Protein AF-A0A7W0QXM6-F1 (afdb_monomer_lite)

Sequence (182 aa):
MTDHDTPADDALHGTADQVDPGMGGDDRSMAGDGTQHAPGVAFWVTMALGGAVTLFGAVGLFTAEGNDLKSFIPWFAGGALLVDLVVVPLAAAIGLLGRRLIPPPAWPPVRAALLASAVLAVFAAPLVADLGGRPDNESLRPRDYGSGLLTAVVVVWAITLAVGVATMAADRRHRPPAHEAV

Foldseek 3Di:
DDDDDDDDDPPDPDPPDDPDPPPDDPVVVVPPPPPPPDDDPVVVVVVVVVVVVVVVVVCCQVPPPPRDVVVVVCVVVVVVCCCVVPVVVVLVVCLVVLVVPPPPLLSVLVVVLVVQLVVLCVVLVCLCVVPPPDPPDCVSPDDNSVVVSVVSSVVSVVVSVVSSVVSVVVVVVPDDPPPDDD

Secondary structure (DSSP, 8-state):
---------SS-S-------TT-S-GGGTTS------PPPHHHHHHHHHHHHHHHHHHHHHHHSTT--HHHHHHHHHHHHHHIIIIIHHHHHHHHHHHHHHS-GGGHHHHHHHHHHHHHHHHHHHHHHTTTT--TT-GGGSS--HHHHHHHHHHHHHHHHHHHHHHHHHHHHHHS-------

Structure (mmCIF, N/CA/C/O backbone):
data_AF-A0A7W0QXM6-F1
#
_entry.id   AF-A0A7W0QXM6-F1
#
loop_
_atom_site.group_PDB
_atom_site.id
_atom_site.type_symbol
_atom_site.label_atom_id
_atom_site.label_alt_id
_atom_site.label_comp_id
_atom_site.label_asym_id
_atom_site.label_entity_id
_atom_site.label_seq_id
_atom_site.pdbx_PDB_ins_code
_atom_site.Cartn_x
_atom_site.Cartn_y
_atom_site.Cartn_z
_atom_site.occupancy
_atom_site.B_iso_or_equiv
_atom_site.auth_seq_id
_atom_site.auth_comp_id
_atom_site.auth_asym_id
_atom_site.auth_atom_id
_atom_site.pdbx_PDB_model_num
ATOM 1 N N . MET A 1 1 ? -27.390 33.637 86.386 1.00 39.28 1 MET A N 1
ATOM 2 C CA . MET A 1 1 ? -28.181 34.787 85.911 1.00 39.28 1 MET A CA 1
ATOM 3 C C . MET A 1 1 ? -27.479 35.236 84.640 1.00 39.28 1 MET A C 1
ATOM 5 O O . MET A 1 1 ? -26.388 35.766 84.768 1.00 39.28 1 MET A O 1
ATOM 9 N N . THR A 1 2 ? -27.757 34.517 83.541 1.00 49.31 2 THR A N 1
ATOM 10 C CA . THR A 1 2 ? -28.486 35.022 82.345 1.00 49.31 2 THR A CA 1
ATOM 11 C C . THR A 1 2 ? -27.655 36.117 81.665 1.00 49.31 2 THR A C 1
ATOM 13 O O . THR A 1 2 ? -27.335 37.098 82.318 1.00 49.31 2 THR A O 1
ATOM 16 N N . ASP A 1 3 ? -27.244 36.037 80.405 1.00 46.78 3 ASP A N 1
ATOM 17 C CA . ASP A 1 3 ? -27.949 35.522 79.230 1.00 46.78 3 ASP A CA 1
ATOM 18 C C . ASP A 1 3 ? -27.037 35.659 77.983 1.00 46.78 3 ASP A C 1
ATOM 20 O O . ASP A 1 3 ? -26.046 36.381 78.078 1.00 46.78 3 ASP A O 1
ATOM 24 N N . HIS A 1 4 ? -27.454 35.070 76.848 1.00 52.06 4 HIS A N 1
ATOM 25 C CA . HIS A 1 4 ? -27.144 35.474 75.452 1.00 52.06 4 HIS A CA 1
ATOM 26 C C . HIS A 1 4 ? -25.666 35.379 74.954 1.00 52.06 4 HIS A C 1
ATOM 28 O O . HIS A 1 4 ? -24.739 35.805 75.623 1.00 52.06 4 HIS A O 1
ATOM 34 N N . ASP A 1 5 ? -25.287 34.799 73.804 1.00 46.22 5 ASP A N 1
ATOM 35 C CA . ASP A 1 5 ? -25.937 34.736 72.491 1.00 46.22 5 ASP A CA 1
ATOM 36 C C . ASP A 1 5 ? -25.393 33.603 71.591 1.00 46.22 5 ASP A C 1
ATOM 38 O O . ASP A 1 5 ? -24.202 33.291 71.544 1.00 46.22 5 ASP A O 1
ATOM 42 N N . THR A 1 6 ? -26.286 33.043 70.782 1.00 69.44 6 THR A N 1
ATOM 43 C CA . THR A 1 6 ? -26.019 32.547 69.422 1.00 69.44 6 THR A CA 1
ATOM 44 C C . THR A 1 6 ? -27.260 32.946 68.626 1.00 69.44 6 THR A C 1
ATOM 46 O O . THR A 1 6 ? -28.354 32.561 69.051 1.00 69.44 6 THR A O 1
ATOM 49 N N . PRO A 1 7 ? -27.152 33.748 67.549 1.00 55.78 7 PRO A N 1
ATOM 50 C CA . PRO A 1 7 ? -27.099 33.130 66.218 1.00 55.78 7 PRO A CA 1
ATOM 51 C C . PRO A 1 7 ? -26.365 33.925 65.110 1.00 55.78 7 PRO A C 1
ATOM 53 O O . PRO A 1 7 ? -26.280 35.140 65.122 1.00 55.78 7 PRO A O 1
ATOM 56 N N . ALA A 1 8 ? -25.864 33.167 64.132 1.00 57.31 8 ALA A N 1
ATOM 57 C CA . ALA A 1 8 ? -25.862 33.429 62.688 1.00 57.31 8 ALA A CA 1
ATOM 58 C C . ALA A 1 8 ? -26.063 34.874 62.167 1.00 57.31 8 ALA A C 1
ATOM 60 O O . ALA A 1 8 ? -27.200 35.267 61.933 1.00 57.31 8 ALA A O 1
ATOM 61 N N . ASP A 1 9 ? -24.970 35.557 61.798 1.00 51.28 9 ASP A N 1
ATOM 62 C CA . ASP A 1 9 ? -25.014 36.844 61.071 1.00 51.28 9 ASP A CA 1
ATOM 63 C C . ASP A 1 9 ? -24.108 36.915 59.815 1.00 51.28 9 ASP A C 1
ATOM 65 O O . ASP A 1 9 ? -23.894 37.991 59.270 1.00 51.28 9 ASP A O 1
ATOM 69 N N . ASP A 1 10 ? -23.628 35.791 59.267 1.00 53.78 10 ASP A N 1
ATOM 70 C CA . ASP A 1 10 ? -22.771 35.798 58.053 1.00 53.78 10 ASP A CA 1
ATOM 71 C C . ASP A 1 10 ? -23.516 35.497 56.733 1.00 53.78 10 ASP A C 1
ATOM 73 O O . ASP A 1 10 ? -22.902 35.235 55.700 1.00 53.78 10 ASP A O 1
ATOM 77 N N . ALA A 1 11 ? -24.853 35.535 56.722 1.00 58.03 11 ALA A N 1
ATOM 78 C CA . ALA A 1 11 ? -25.648 35.030 55.594 1.00 58.03 11 ALA A CA 1
ATOM 79 C C . ALA A 1 11 ? -26.413 36.083 54.769 1.00 58.03 11 ALA A C 1
ATOM 81 O O . ALA A 1 11 ? -27.295 35.691 54.007 1.00 58.03 11 ALA A O 1
ATOM 82 N N . LEU A 1 12 ? -26.139 37.392 54.884 1.00 56.59 12 LEU A N 1
ATOM 83 C CA . LEU A 1 12 ? -26.964 38.418 54.208 1.00 56.59 12 LEU A CA 1
ATOM 84 C C . LEU A 1 12 ? -26.207 39.582 53.534 1.00 56.59 12 LEU A C 1
ATOM 86 O O . LEU A 1 12 ? -26.782 40.653 53.346 1.00 56.59 12 LEU A O 1
ATOM 90 N N . HIS A 1 13 ? -24.974 39.380 53.054 1.00 56.28 13 HIS A N 1
ATOM 91 C CA . HIS A 1 13 ? -24.406 40.279 52.036 1.00 56.28 13 HIS A CA 1
ATOM 92 C C . HIS A 1 13 ? -24.684 39.772 50.612 1.00 56.28 13 HIS A C 1
ATOM 94 O O . HIS A 1 13 ? -23.916 39.025 50.020 1.00 56.28 13 HIS A O 1
ATOM 100 N N . GLY A 1 14 ? -25.843 40.205 50.104 1.00 50.44 14 GLY A N 1
ATOM 101 C CA . GLY A 1 14 ? -26.119 40.580 48.712 1.00 50.44 14 GLY A CA 1
ATOM 102 C C . GLY A 1 14 ? -25.411 39.814 47.593 1.00 50.44 14 GLY A C 1
ATOM 103 O O . GLY A 1 14 ? -24.429 40.290 47.038 1.00 50.44 14 GLY A O 1
ATOM 104 N N . THR A 1 15 ? -26.011 38.710 47.155 1.00 54.72 15 THR A N 1
ATOM 105 C CA . THR A 1 15 ? -25.735 38.025 45.877 1.00 54.72 15 THR A CA 1
ATOM 106 C C . THR A 1 15 ? -26.585 38.566 44.718 1.00 54.72 15 THR A C 1
ATOM 108 O O . THR A 1 15 ? -26.922 37.847 43.780 1.00 54.72 15 THR A O 1
ATOM 111 N N . ALA A 1 16 ? -26.943 39.848 44.762 1.00 56.84 16 ALA A N 1
ATOM 112 C CA . ALA A 1 16 ? -27.733 40.505 43.731 1.00 56.84 16 ALA A CA 1
ATOM 113 C C . ALA A 1 16 ? -27.012 41.772 43.271 1.00 56.84 16 ALA A C 1
ATOM 115 O O . ALA A 1 16 ? -27.262 42.831 43.830 1.00 56.84 16 ALA A O 1
ATOM 116 N N . ASP A 1 17 ? -26.077 41.618 42.329 1.00 58.78 17 ASP A N 1
ATOM 117 C CA . ASP A 1 17 ? -25.835 42.519 41.185 1.00 58.78 17 ASP A CA 1
ATOM 118 C C . ASP A 1 17 ? -24.473 42.201 40.540 1.00 58.78 17 ASP A C 1
ATOM 120 O O . ASP A 1 17 ? -23.503 42.947 40.653 1.00 58.78 17 ASP A O 1
ATOM 124 N N . GLN A 1 18 ? -24.374 41.044 39.881 1.00 56.72 18 GLN A N 1
ATOM 125 C CA . GLN A 1 18 ? -23.273 40.796 38.954 1.00 56.72 18 GLN A CA 1
ATOM 126 C C . GLN A 1 18 ? -23.853 40.393 37.605 1.00 56.72 18 GLN A C 1
ATOM 128 O O . GLN A 1 18 ? -23.921 39.223 37.236 1.00 56.72 18 GLN A O 1
ATOM 133 N N . VAL A 1 19 ? -24.336 41.405 36.888 1.00 55.47 19 VAL A N 1
ATOM 134 C CA . VAL A 1 19 ? -24.570 41.321 35.449 1.00 55.47 19 VAL A CA 1
ATOM 135 C C . VAL A 1 19 ? -23.195 41.287 34.782 1.00 55.47 19 VAL A C 1
ATOM 137 O O . VAL A 1 19 ? -22.472 42.279 34.796 1.00 55.47 19 VAL A O 1
ATOM 140 N N . ASP A 1 20 ? -22.817 40.129 34.249 1.00 53.50 20 ASP A N 1
ATOM 141 C CA . ASP A 1 20 ? -21.613 39.937 33.440 1.00 53.50 20 ASP A CA 1
ATOM 142 C C . ASP A 1 20 ? -21.749 40.698 32.101 1.00 53.50 20 ASP A C 1
ATOM 144 O O . ASP A 1 20 ? -22.611 40.343 31.292 1.00 53.50 20 ASP A O 1
ATOM 148 N N . PRO A 1 21 ? -20.941 41.741 31.814 1.00 54.34 21 PRO A N 1
ATOM 149 C CA . PRO A 1 21 ? -20.969 42.447 30.537 1.00 54.34 21 PRO A CA 1
ATOM 150 C C . PRO A 1 21 ? -20.031 41.781 29.510 1.00 54.34 21 PRO A C 1
ATOM 152 O O . PRO A 1 21 ? -19.360 42.469 28.742 1.00 54.34 21 PRO A O 1
ATOM 155 N N . GLY A 1 22 ? -19.950 40.446 29.520 1.00 54.97 22 GLY A N 1
ATOM 156 C CA . GLY A 1 22 ? -19.037 39.662 28.683 1.00 54.97 22 GLY A CA 1
ATOM 157 C C . GLY A 1 22 ? -19.656 39.017 27.439 1.00 54.97 22 GLY A C 1
ATOM 158 O O . GLY A 1 22 ? -18.940 38.754 26.480 1.00 54.97 22 GLY A O 1
ATOM 159 N N . MET A 1 23 ? -20.975 38.798 27.377 1.00 56.53 23 MET A N 1
ATOM 160 C CA . MET A 1 23 ? -21.612 38.130 26.223 1.00 56.53 23 MET A CA 1
ATOM 161 C C . MET A 1 23 ? -22.015 39.106 25.109 1.00 56.53 23 MET A C 1
ATOM 163 O O . MET A 1 23 ? -23.147 39.121 24.628 1.00 56.53 23 MET A O 1
ATOM 167 N N . GLY A 1 24 ? -21.058 39.938 24.705 1.00 55.22 24 GLY A N 1
ATOM 168 C CA . GLY A 1 24 ? -21.143 40.839 23.562 1.00 55.22 24 GLY A CA 1
ATOM 169 C C . GLY A 1 24 ? -20.188 40.410 22.452 1.00 55.22 24 GLY A C 1
ATOM 170 O O . GLY A 1 24 ? -19.197 41.087 22.205 1.00 55.22 24 GLY A O 1
ATOM 171 N N . GLY A 1 25 ? -20.511 39.303 21.785 1.00 56.34 25 GLY A N 1
ATOM 172 C CA . GLY A 1 25 ? -20.018 38.984 20.445 1.00 56.34 25 GLY A CA 1
ATOM 173 C C . GLY A 1 25 ? -18.546 38.572 20.326 1.00 56.34 25 GLY A C 1
ATOM 174 O O . GLY A 1 25 ? -17.691 39.355 19.900 1.00 56.34 25 GLY A O 1
ATOM 175 N N . ASP A 1 26 ? -18.286 37.287 20.580 1.00 55.25 26 ASP A N 1
ATOM 176 C CA . ASP A 1 26 ? -17.060 36.576 20.184 1.00 55.25 26 ASP A CA 1
ATOM 177 C C . ASP A 1 26 ? -17.017 36.247 18.675 1.00 55.25 26 ASP A C 1
ATOM 179 O O . ASP A 1 26 ? -16.231 35.421 18.208 1.00 55.25 26 ASP A O 1
ATOM 183 N N . ASP A 1 27 ? -17.814 36.936 17.862 1.00 56.81 27 ASP A N 1
ATOM 184 C CA . ASP A 1 27 ? -17.830 36.858 16.399 1.00 56.81 27 ASP A CA 1
ATOM 185 C C . ASP A 1 27 ? -16.496 37.339 15.782 1.00 56.81 27 ASP A C 1
ATOM 187 O O . ASP A 1 27 ? -16.249 37.168 14.587 1.00 56.81 27 ASP A O 1
ATOM 191 N N . ARG A 1 28 ? -15.603 37.926 16.593 1.00 56.28 28 ARG A N 1
ATOM 192 C CA . ARG A 1 28 ? -14.268 38.403 16.196 1.00 56.28 28 ARG A CA 1
ATOM 193 C C . ARG A 1 28 ? -13.141 37.384 16.385 1.00 56.28 28 ARG A C 1
ATOM 195 O O . ARG A 1 28 ? -12.039 37.633 15.906 1.00 56.28 28 ARG A O 1
ATOM 202 N N . SER A 1 29 ? -13.406 36.220 16.975 1.00 51.41 29 SER A N 1
ATOM 203 C CA . SER A 1 29 ? -12.404 35.145 17.127 1.00 51.41 29 SER A CA 1
ATOM 204 C C . SER A 1 29 ? -12.189 34.328 15.841 1.00 51.41 29 SER A C 1
ATOM 206 O O . SER A 1 29 ? -11.282 33.506 15.765 1.00 51.41 29 SER A O 1
ATOM 208 N N . MET A 1 30 ? -13.000 34.581 14.804 1.00 50.88 30 MET A N 1
ATOM 209 C CA . MET A 1 30 ? -12.818 34.075 13.434 1.00 50.88 30 MET A CA 1
ATOM 210 C C . MET A 1 30 ? -11.987 35.021 12.548 1.00 50.88 30 MET A C 1
ATOM 212 O O . MET A 1 30 ? -11.817 34.758 11.355 1.00 50.88 30 MET A O 1
ATOM 216 N N . ALA A 1 31 ? -11.440 36.110 13.101 1.00 56.16 31 ALA A N 1
ATOM 217 C CA . ALA A 1 31 ? -10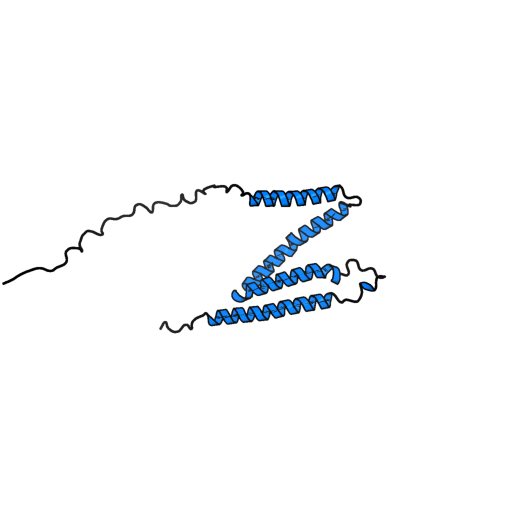.322 36.803 12.474 1.00 56.16 31 ALA A CA 1
ATOM 218 C C . ALA A 1 31 ? -9.099 35.893 12.624 1.00 56.16 31 ALA A C 1
ATOM 220 O O . ALA A 1 31 ? -8.405 35.942 13.635 1.00 56.16 31 ALA A O 1
ATOM 221 N N . GLY A 1 32 ? -8.919 34.996 11.650 1.00 56.31 32 GLY A N 1
ATOM 222 C CA . GLY A 1 32 ? -7.835 34.027 11.626 1.00 56.31 32 GLY A CA 1
ATOM 223 C C . GLY A 1 32 ? -6.517 34.699 11.979 1.00 56.31 32 GLY A C 1
ATOM 224 O O . GLY A 1 32 ? -6.026 35.539 11.223 1.00 56.31 32 GLY A O 1
ATOM 225 N N . ASP A 1 33 ? -5.973 34.328 13.137 1.00 55.09 33 ASP A N 1
ATOM 226 C CA . ASP A 1 33 ? -4.589 34.594 13.479 1.00 55.09 33 ASP A CA 1
ATOM 227 C C . ASP A 1 33 ? -3.741 33.907 12.407 1.00 55.09 33 ASP A C 1
ATOM 229 O O . ASP A 1 33 ? -3.520 32.697 12.416 1.00 55.09 33 ASP A O 1
ATOM 233 N N . GLY A 1 34 ? -3.366 34.684 11.395 1.00 59.31 34 GLY A N 1
ATOM 234 C CA . GLY A 1 34 ? -2.585 34.261 10.246 1.00 59.31 34 GLY A CA 1
ATOM 235 C C . GLY A 1 34 ? -1.128 34.023 10.611 1.00 59.31 34 GLY A C 1
ATOM 236 O O . GLY A 1 34 ? -0.251 34.391 9.829 1.00 59.31 34 GLY A O 1
ATOM 237 N N . THR A 1 35 ? -0.854 33.427 11.776 1.00 59.22 35 THR A N 1
ATOM 238 C CA . THR A 1 35 ? 0.466 32.930 12.146 1.00 59.22 35 THR A CA 1
ATOM 239 C C . THR A 1 35 ? 0.822 31.787 11.202 1.00 59.22 35 THR A C 1
ATOM 241 O O . THR A 1 35 ? 0.691 30.600 11.500 1.00 59.22 35 THR A O 1
ATOM 244 N N . GLN A 1 36 ? 1.278 32.157 10.004 1.00 66.50 36 GLN A N 1
ATOM 245 C CA . GLN A 1 36 ? 1.966 31.266 9.088 1.00 66.50 36 GLN A CA 1
ATOM 246 C C . GLN A 1 36 ? 3.141 30.689 9.871 1.00 66.50 36 GLN A C 1
ATOM 248 O O . GLN A 1 36 ? 4.123 31.379 10.145 1.00 66.50 36 GLN A O 1
ATOM 253 N N . HIS A 1 37 ? 3.004 29.439 10.307 1.00 71.25 37 HIS A N 1
ATOM 254 C CA . HIS A 1 37 ? 4.078 28.748 10.990 1.00 71.25 37 HIS A CA 1
ATOM 255 C C . HIS A 1 37 ? 5.227 28.645 9.993 1.00 71.25 37 HIS A C 1
ATOM 257 O O . HIS A 1 37 ? 5.109 27.961 8.974 1.00 71.25 37 HIS A O 1
ATOM 263 N N . ALA A 1 38 ? 6.316 29.370 10.260 1.00 77.81 38 ALA A N 1
ATOM 264 C CA . ALA A 1 38 ? 7.513 29.274 9.446 1.00 77.81 38 ALA A CA 1
ATOM 265 C C . ALA A 1 38 ? 7.921 27.792 9.380 1.00 77.81 38 ALA A C 1
ATOM 267 O O . ALA A 1 38 ? 7.969 27.131 10.426 1.00 77.81 38 ALA A O 1
ATOM 268 N N . PRO A 1 39 ? 8.169 27.240 8.180 1.00 79.50 39 PRO A N 1
ATOM 269 C CA . PRO A 1 39 ? 8.493 25.833 8.049 1.00 79.50 39 PRO A CA 1
ATOM 270 C C . PRO A 1 39 ? 9.739 25.515 8.876 1.00 79.50 39 PRO A C 1
ATOM 272 O O . PRO A 1 39 ? 10.799 26.117 8.691 1.00 79.50 39 PRO A O 1
ATOM 275 N N . GLY A 1 40 ? 9.596 24.576 9.812 1.00 92.19 40 GLY A N 1
ATOM 276 C CA . GLY A 1 40 ? 10.686 24.162 10.688 1.00 92.19 40 GLY A CA 1
ATOM 277 C C . GLY A 1 40 ? 11.830 23.498 9.918 1.00 92.19 40 GLY A C 1
ATOM 278 O O . GLY A 1 40 ? 11.685 23.080 8.772 1.00 92.19 40 GLY A O 1
ATOM 279 N N . VAL A 1 41 ? 12.979 23.328 10.573 1.00 92.81 41 VAL A N 1
ATOM 280 C CA . VAL A 1 41 ? 14.178 22.714 9.967 1.00 92.81 41 VAL A CA 1
ATOM 281 C C . VAL A 1 41 ? 13.881 21.341 9.349 1.00 92.81 41 VAL A C 1
ATOM 283 O O . VAL A 1 41 ? 14.380 21.039 8.271 1.00 92.81 41 VAL A O 1
ATOM 286 N N . ALA A 1 42 ? 13.013 20.535 9.970 1.00 91.88 42 ALA A N 1
ATOM 287 C CA . ALA A 1 42 ? 12.614 19.228 9.445 1.00 91.88 42 ALA A CA 1
ATOM 288 C C . ALA A 1 42 ? 11.961 19.307 8.052 1.00 91.88 42 ALA A C 1
ATOM 290 O O . ALA A 1 42 ? 12.215 18.449 7.207 1.00 91.88 42 ALA A O 1
ATOM 291 N N . PHE A 1 43 ? 11.167 20.349 7.787 1.00 93.75 43 PHE A N 1
ATOM 292 C CA . PHE A 1 43 ? 10.588 20.588 6.465 1.00 93.75 43 PHE A CA 1
ATOM 293 C C . PHE A 1 43 ? 11.684 20.855 5.435 1.00 93.75 43 PHE A C 1
ATOM 295 O O . PHE A 1 43 ? 11.712 20.228 4.384 1.00 93.75 43 PHE A O 1
ATOM 302 N N . TRP A 1 44 ? 12.637 21.732 5.752 1.00 96.44 44 TRP A N 1
ATOM 303 C CA . TRP A 1 44 ? 13.723 22.049 4.825 1.00 96.44 44 TRP A CA 1
ATOM 304 C C . TRP A 1 44 ? 14.661 20.873 4.592 1.00 96.44 44 TRP A C 1
ATOM 306 O O . TRP A 1 44 ? 15.069 20.644 3.460 1.00 96.44 44 TRP A O 1
ATOM 316 N N . VAL A 1 45 ? 14.961 20.096 5.632 1.00 96.19 45 VAL A N 1
ATOM 317 C CA . VAL A 1 45 ? 15.774 18.881 5.513 1.00 96.19 45 VAL A CA 1
ATOM 318 C C . VAL A 1 45 ? 15.082 17.853 4.621 1.00 96.19 45 VAL A C 1
ATOM 320 O O . VAL A 1 45 ? 15.706 17.326 3.704 1.00 96.19 45 VAL A O 1
ATOM 323 N N . THR A 1 46 ? 13.793 17.584 4.846 1.00 94.38 46 THR A N 1
ATOM 324 C CA . THR A 1 46 ? 13.036 16.632 4.016 1.00 94.38 46 THR A CA 1
ATOM 325 C C . THR A 1 46 ? 12.871 17.129 2.582 1.00 94.38 46 THR A C 1
ATOM 327 O O . THR A 1 46 ? 13.059 16.347 1.652 1.00 94.38 46 THR A O 1
ATOM 330 N N . MET A 1 47 ? 12.617 18.425 2.387 1.00 96.25 47 MET A N 1
ATOM 331 C CA . MET A 1 47 ? 12.542 19.053 1.067 1.00 96.25 47 MET A CA 1
ATOM 332 C C . MET A 1 47 ? 13.882 18.974 0.326 1.00 96.25 47 MET A C 1
ATOM 334 O O . MET A 1 47 ? 13.917 18.573 -0.834 1.00 96.25 47 MET A O 1
ATOM 338 N N . ALA A 1 48 ? 14.992 19.313 0.985 1.00 96.38 48 ALA A N 1
ATOM 339 C CA . ALA A 1 48 ? 16.324 19.247 0.393 1.00 96.38 48 ALA A CA 1
ATOM 340 C C . ALA A 1 48 ? 16.699 17.807 0.027 1.00 96.38 48 ALA A C 1
ATOM 342 O O . ALA A 1 48 ? 17.183 17.561 -1.076 1.00 96.38 48 ALA A O 1
ATOM 343 N N . LEU A 1 49 ? 16.427 16.849 0.917 1.00 97.56 49 LEU A N 1
ATOM 344 C CA . LEU A 1 49 ? 16.693 15.435 0.669 1.00 97.56 49 LEU A CA 1
ATOM 345 C C . LEU A 1 49 ? 15.850 14.896 -0.494 1.00 97.56 49 LEU A C 1
ATOM 347 O O . LEU A 1 49 ? 16.392 14.298 -1.421 1.00 97.56 49 LEU A O 1
ATOM 351 N N . GLY A 1 50 ? 14.537 15.136 -0.478 1.00 94.75 50 GLY A N 1
ATOM 352 C CA . GLY A 1 50 ? 13.637 14.708 -1.551 1.00 94.75 50 GLY A CA 1
ATOM 353 C C . GLY A 1 50 ? 13.968 15.375 -2.887 1.00 94.75 50 GLY A C 1
ATOM 354 O O . GLY A 1 50 ? 13.986 14.715 -3.927 1.00 94.75 50 GLY A O 1
ATOM 355 N N . GLY A 1 51 ? 14.311 16.664 -2.855 1.00 97.00 51 GLY A N 1
ATOM 356 C CA . GLY A 1 51 ? 14.763 17.422 -4.016 1.00 97.00 51 GLY A CA 1
ATOM 357 C C . GLY A 1 51 ? 16.065 16.872 -4.595 1.00 97.00 51 GLY A C 1
ATOM 358 O O . GLY A 1 51 ? 16.152 16.685 -5.805 1.00 97.00 51 GLY A O 1
ATOM 359 N N . ALA A 1 52 ? 17.041 16.529 -3.750 1.00 96.50 52 ALA A N 1
ATOM 360 C CA . ALA A 1 52 ? 18.298 15.923 -4.185 1.00 96.50 52 ALA A CA 1
ATOM 361 C C . ALA A 1 52 ? 18.078 14.556 -4.851 1.00 96.50 52 ALA A C 1
ATOM 363 O O . ALA A 1 52 ? 18.634 14.304 -5.917 1.00 96.50 52 ALA A O 1
ATOM 364 N N . VAL A 1 53 ? 17.222 13.701 -4.277 1.00 96.69 53 VAL A N 1
ATOM 365 C CA . VAL A 1 53 ? 16.855 12.403 -4.875 1.00 96.69 53 VAL A CA 1
ATOM 366 C C . VAL A 1 53 ? 16.141 12.593 -6.217 1.00 96.69 53 VAL A C 1
ATOM 368 O O . VAL A 1 53 ? 16.465 11.915 -7.191 1.00 96.69 53 VAL A O 1
ATOM 371 N N . THR A 1 54 ? 15.209 13.545 -6.293 1.00 93.25 54 THR A N 1
ATOM 372 C CA . THR A 1 54 ? 14.474 13.864 -7.529 1.00 93.25 54 THR A CA 1
ATOM 373 C C . THR A 1 54 ? 15.415 14.383 -8.612 1.00 93.25 54 THR A C 1
ATOM 375 O O . THR A 1 54 ? 15.351 13.929 -9.752 1.00 93.25 54 THR A O 1
ATOM 378 N N . LEU A 1 55 ? 16.327 15.294 -8.258 1.00 95.88 55 LEU A N 1
ATOM 379 C CA . LEU A 1 55 ? 17.321 15.834 -9.179 1.00 95.88 55 LEU A CA 1
ATOM 380 C C . LEU A 1 55 ? 18.269 14.740 -9.669 1.00 95.88 55 LEU A C 1
ATOM 382 O O . LEU A 1 55 ? 18.533 14.662 -10.862 1.00 95.88 55 LEU A O 1
ATOM 386 N N . PHE A 1 56 ? 18.742 13.875 -8.773 1.00 94.69 56 PHE A N 1
ATOM 387 C CA . PHE A 1 56 ? 19.583 12.738 -9.133 1.00 94.69 56 PHE A CA 1
ATOM 388 C C . PHE A 1 56 ? 18.883 11.809 -10.135 1.00 94.69 56 PHE A C 1
ATOM 390 O O . PHE A 1 56 ? 19.467 11.460 -11.159 1.00 94.69 56 PHE A O 1
ATOM 397 N N . GLY A 1 57 ? 17.614 11.467 -9.886 1.00 87.88 57 GLY A N 1
ATOM 398 C CA . GLY A 1 57 ? 16.806 10.672 -10.813 1.00 87.88 57 GLY A CA 1
ATOM 399 C C . GLY A 1 57 ? 16.594 11.363 -12.162 1.00 87.88 57 GLY A C 1
ATOM 400 O O . GLY A 1 57 ? 16.732 10.726 -13.204 1.00 87.88 57 GLY A O 1
ATOM 401 N N . ALA A 1 58 ? 16.322 12.671 -12.158 1.00 90.56 58 ALA A N 1
ATOM 402 C CA . ALA A 1 58 ? 16.154 13.459 -13.376 1.00 90.56 58 ALA A CA 1
ATOM 403 C C . A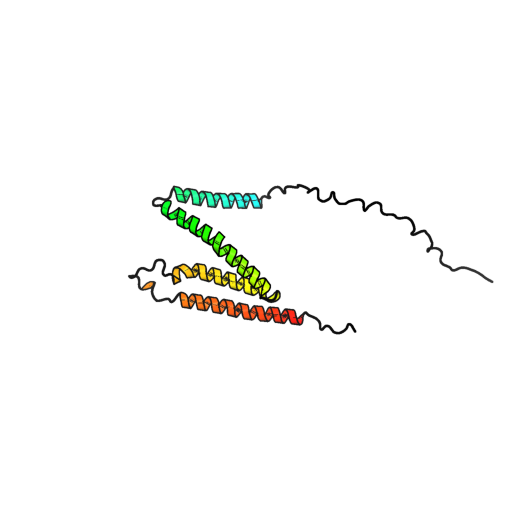LA A 1 58 ? 17.450 13.522 -14.196 1.00 90.56 58 ALA A C 1
ATOM 405 O O . ALA A 1 58 ? 17.425 13.252 -15.392 1.00 90.56 58 ALA A O 1
ATOM 406 N N . VAL A 1 59 ? 18.589 13.817 -13.559 1.00 93.06 59 VAL A N 1
ATOM 407 C CA . VAL A 1 59 ? 19.903 13.809 -14.217 1.00 93.06 59 VAL A CA 1
ATOM 408 C C . VAL A 1 59 ? 20.167 12.433 -14.816 1.00 93.06 59 VAL A C 1
ATOM 410 O O . VAL A 1 59 ? 20.429 12.348 -16.010 1.00 93.06 59 VAL A O 1
ATOM 413 N N . GLY A 1 60 ? 19.989 11.361 -14.037 1.00 88.50 60 GLY A N 1
ATOM 414 C CA . GLY A 1 60 ? 20.149 9.990 -14.518 1.00 88.50 60 GLY A CA 1
ATOM 415 C C . GLY A 1 60 ? 19.285 9.676 -15.741 1.00 88.50 60 GLY A C 1
ATOM 416 O O . GLY A 1 60 ? 19.775 9.072 -16.690 1.00 88.50 60 GLY A O 1
ATOM 417 N N . LEU A 1 61 ? 18.035 10.148 -15.769 1.00 86.88 61 LEU A N 1
ATOM 418 C CA . LEU A 1 61 ? 17.137 9.974 -16.913 1.00 86.88 61 LEU A CA 1
ATOM 419 C C . LEU A 1 61 ? 17.678 10.645 -18.189 1.00 86.88 61 LEU A C 1
ATOM 421 O O . LEU A 1 61 ? 17.533 10.092 -19.276 1.00 86.88 61 LEU A O 1
ATOM 425 N N . PHE A 1 62 ? 18.303 11.818 -18.086 1.00 87.50 62 PHE A N 1
ATOM 426 C CA . PHE A 1 62 ? 18.811 12.547 -19.256 1.00 87.50 62 PHE A CA 1
ATOM 427 C C . PHE A 1 62 ? 20.241 12.173 -19.655 1.00 87.50 62 PHE A C 1
ATOM 429 O O . PHE A 1 62 ? 20.620 12.401 -20.801 1.00 87.50 62 PHE A O 1
ATOM 436 N N . THR A 1 63 ? 21.035 11.617 -18.739 1.00 89.19 63 THR A N 1
ATOM 437 C CA . THR A 1 63 ? 22.448 11.297 -18.992 1.00 89.19 63 THR A CA 1
ATOM 438 C C . THR A 1 63 ? 22.716 9.816 -19.241 1.00 89.19 63 THR A C 1
ATOM 440 O O . THR A 1 63 ? 23.807 9.481 -19.690 1.00 89.19 63 THR A O 1
ATOM 443 N N . ALA A 1 64 ? 21.777 8.915 -18.930 1.00 85.00 64 ALA A N 1
ATOM 444 C CA . ALA A 1 64 ? 21.969 7.483 -19.143 1.00 85.00 64 ALA A CA 1
ATOM 445 C C . ALA A 1 64 ? 21.960 7.121 -20.639 1.00 85.00 64 ALA A C 1
ATOM 447 O O . ALA A 1 64 ? 20.985 7.365 -21.355 1.00 85.00 64 ALA A O 1
ATOM 448 N N . GLU A 1 65 ? 23.038 6.486 -21.101 1.00 78.06 65 GLU A N 1
ATOM 449 C CA . GLU A 1 65 ? 23.114 5.922 -22.448 1.00 78.06 65 GLU A CA 1
ATOM 450 C C . GLU A 1 65 ? 22.078 4.798 -22.617 1.00 78.06 65 GLU A C 1
ATOM 452 O O . GLU A 1 65 ? 21.956 3.910 -21.774 1.00 78.06 65 GLU A O 1
ATOM 457 N N . GLY A 1 66 ? 21.310 4.843 -23.709 1.00 76.88 66 GLY A N 1
ATOM 458 C CA . GLY A 1 66 ? 20.259 3.862 -24.001 1.00 76.88 66 GLY A CA 1
ATOM 459 C C . GLY A 1 66 ? 18.887 4.164 -23.389 1.00 76.88 66 GLY A C 1
ATOM 460 O O . GLY A 1 66 ? 17.976 3.352 -23.546 1.00 76.88 66 GLY A O 1
ATOM 461 N N . ASN A 1 67 ? 18.699 5.313 -22.729 1.00 78.44 67 ASN A N 1
ATOM 462 C CA . ASN A 1 67 ? 17.378 5.692 -22.237 1.00 78.44 67 ASN A CA 1
ATOM 463 C C . ASN A 1 67 ? 16.442 6.103 -23.388 1.00 78.44 67 ASN A C 1
ATOM 465 O O . ASN A 1 67 ? 16.708 7.059 -24.118 1.00 78.44 67 ASN A O 1
ATOM 469 N N . ASP A 1 68 ? 15.313 5.409 -23.519 1.00 83.81 68 ASP A N 1
ATOM 470 C CA . ASP A 1 68 ? 14.256 5.768 -24.459 1.00 83.81 68 ASP A CA 1
ATOM 471 C C . ASP A 1 68 ? 13.127 6.497 -23.726 1.00 83.81 68 ASP A C 1
ATOM 473 O O . ASP A 1 68 ? 12.236 5.882 -23.131 1.00 83.81 68 ASP A O 1
ATOM 477 N N . LEU A 1 69 ? 13.137 7.832 -23.802 1.00 84.19 69 LEU A N 1
ATOM 478 C CA . LEU A 1 69 ? 12.092 8.671 -23.209 1.00 84.19 69 LEU A CA 1
ATOM 479 C C . LEU A 1 69 ? 10.694 8.297 -23.721 1.00 84.19 69 LEU A C 1
ATOM 481 O O . LEU A 1 69 ? 9.723 8.429 -22.976 1.00 84.19 69 LEU A O 1
ATOM 485 N N . LYS A 1 70 ? 10.574 7.801 -24.961 1.00 85.19 70 LYS A N 1
ATOM 486 C CA . LYS A 1 70 ? 9.279 7.393 -25.524 1.00 85.19 70 LYS A CA 1
ATOM 487 C C . LYS A 1 70 ? 8.724 6.147 -24.843 1.00 85.19 70 LYS A C 1
ATOM 489 O O . LYS A 1 70 ? 7.508 6.011 -24.776 1.00 85.19 70 LYS A O 1
ATOM 494 N N . SER A 1 71 ? 9.590 5.286 -24.315 1.00 83.06 71 SER A N 1
ATOM 495 C CA . SER A 1 71 ? 9.211 4.121 -23.511 1.00 83.06 71 SER A CA 1
ATOM 496 C C . SER A 1 71 ? 9.047 4.475 -22.027 1.00 83.06 71 SER A C 1
ATOM 498 O O . SER A 1 71 ? 8.146 3.961 -21.364 1.00 83.06 71 SER A O 1
ATOM 500 N N . PHE A 1 72 ? 9.855 5.404 -21.504 1.00 87.38 72 PHE A N 1
ATOM 501 C CA . PHE A 1 72 ? 9.763 5.861 -20.114 1.00 87.38 72 PHE A CA 1
ATOM 502 C C . PHE A 1 72 ? 8.460 6.611 -19.816 1.00 87.38 72 PHE A C 1
ATOM 504 O O . PHE A 1 72 ? 7.795 6.305 -18.831 1.00 87.38 72 PHE A O 1
ATOM 511 N N . ILE A 1 73 ? 8.082 7.584 -20.653 1.00 88.19 73 ILE A N 1
ATOM 512 C CA . ILE A 1 73 ? 6.903 8.435 -20.425 1.00 88.19 73 ILE A CA 1
ATOM 513 C C . ILE A 1 73 ? 5.618 7.619 -20.206 1.00 88.19 73 ILE A C 1
ATOM 515 O O . ILE A 1 73 ? 4.957 7.858 -19.196 1.00 88.19 73 ILE A O 1
ATOM 519 N N . PRO A 1 74 ? 5.235 6.660 -21.073 1.00 89.62 74 PRO A N 1
ATOM 520 C CA . PRO A 1 74 ? 4.023 5.875 -20.859 1.00 89.62 74 PRO A CA 1
ATOM 521 C C . PRO A 1 74 ? 4.121 4.962 -19.634 1.00 89.62 74 PRO A C 1
ATOM 523 O O . PRO A 1 74 ? 3.111 4.760 -18.969 1.00 89.62 74 PRO A O 1
ATOM 526 N N . TRP A 1 75 ? 5.306 4.451 -19.286 1.00 85.50 75 TRP A N 1
ATOM 527 C CA . TRP A 1 75 ? 5.490 3.676 -18.056 1.00 85.50 75 TRP A CA 1
ATOM 528 C C . TRP A 1 75 ? 5.324 4.549 -16.804 1.00 85.50 75 TRP A C 1
ATOM 530 O O . TRP A 1 75 ? 4.572 4.196 -15.898 1.00 85.50 75 TRP A O 1
ATOM 540 N N . PHE A 1 76 ? 5.965 5.719 -16.780 1.00 89.44 76 PHE A N 1
ATOM 541 C CA . PHE A 1 76 ? 5.917 6.658 -15.663 1.00 89.44 76 PHE A CA 1
ATOM 542 C C . PHE A 1 76 ? 4.517 7.254 -15.486 1.00 89.44 76 PHE A C 1
ATOM 544 O O . PHE A 1 76 ? 3.928 7.159 -14.409 1.00 89.44 76 PHE A O 1
ATOM 551 N N . ALA A 1 77 ? 3.953 7.820 -16.556 1.00 91.31 77 ALA A N 1
ATOM 552 C CA . ALA A 1 77 ? 2.611 8.388 -16.537 1.00 91.31 77 ALA A CA 1
ATOM 553 C C . ALA A 1 77 ? 1.553 7.303 -16.310 1.00 91.31 77 ALA A C 1
ATOM 555 O O . ALA A 1 77 ? 0.630 7.511 -15.531 1.00 91.31 77 ALA A O 1
ATOM 556 N N . GLY A 1 78 ? 1.701 6.133 -16.938 1.00 88.81 78 GLY A N 1
ATOM 557 C CA . GLY A 1 78 ? 0.799 5.001 -16.745 1.00 88.81 78 GLY A CA 1
ATOM 558 C C . GLY A 1 78 ? 0.802 4.498 -15.304 1.00 88.81 78 GLY A C 1
ATOM 559 O O . GLY A 1 78 ? -0.267 4.283 -14.741 1.00 88.81 78 GLY A O 1
ATOM 560 N N . GLY A 1 79 ? 1.977 4.380 -14.680 1.00 86.06 79 GLY A N 1
ATOM 561 C CA . GLY A 1 79 ? 2.108 4.024 -13.268 1.00 86.06 79 GLY A CA 1
ATOM 562 C C . GLY A 1 79 ? 1.471 5.058 -12.339 1.00 86.06 79 GLY A C 1
ATOM 563 O O . GLY A 1 79 ? 0.678 4.689 -11.475 1.00 86.06 79 GLY A O 1
ATOM 564 N N . ALA A 1 80 ? 1.755 6.348 -12.545 1.00 89.38 80 ALA A N 1
ATOM 565 C CA . ALA A 1 80 ? 1.161 7.427 -11.755 1.00 89.38 80 ALA A CA 1
ATOM 566 C C . ALA A 1 80 ? -0.372 7.455 -11.887 1.00 89.38 80 ALA A C 1
ATOM 568 O O . ALA A 1 80 ? -1.084 7.432 -10.886 1.00 89.38 80 ALA A O 1
ATOM 569 N N . LEU A 1 81 ? -0.887 7.399 -13.120 1.00 93.06 81 LEU A N 1
ATOM 570 C CA . LEU A 1 81 ? -2.326 7.369 -13.387 1.00 93.06 81 LEU A CA 1
ATOM 571 C C . LEU A 1 81 ? -2.994 6.122 -12.806 1.00 93.06 81 LEU A C 1
ATOM 573 O O . LEU A 1 81 ? -4.089 6.223 -12.263 1.00 93.06 81 LEU A O 1
ATOM 577 N N . LEU A 1 82 ? -2.357 4.952 -12.884 1.00 88.94 82 LEU A N 1
ATOM 578 C CA . LEU A 1 82 ? -2.871 3.734 -12.259 1.00 88.94 82 LEU A CA 1
ATOM 579 C C . LEU A 1 82 ? -3.016 3.920 -10.744 1.00 88.94 82 LEU A C 1
ATOM 581 O O . LEU A 1 82 ? -4.023 3.517 -10.160 1.00 88.94 82 LEU A O 1
ATOM 585 N N . VAL A 1 83 ? -2.037 4.553 -10.099 1.00 87.06 83 VAL A N 1
ATOM 586 C CA . VAL A 1 83 ? -2.099 4.817 -8.660 1.00 87.06 83 VAL A CA 1
ATOM 587 C C . VAL A 1 83 ? -3.224 5.797 -8.337 1.00 87.06 83 VAL A C 1
ATOM 589 O O . VAL A 1 83 ? -4.094 5.473 -7.526 1.00 87.06 83 VAL A O 1
ATOM 592 N N . ASP A 1 84 ? -3.257 6.947 -9.003 1.00 94.38 84 ASP A N 1
ATOM 593 C CA . ASP A 1 84 ? -4.192 8.026 -8.677 1.00 94.38 84 ASP A CA 1
ATOM 594 C C . ASP A 1 84 ? -5.641 7.691 -9.050 1.00 94.38 84 ASP A C 1
ATOM 596 O O . ASP A 1 84 ? -6.569 8.017 -8.309 1.00 94.38 84 ASP A O 1
ATOM 600 N N . LEU A 1 85 ? -5.850 7.011 -10.181 1.00 93.06 85 LEU A N 1
ATOM 601 C CA . LEU A 1 85 ? -7.185 6.727 -10.712 1.00 93.06 85 LEU A CA 1
ATOM 602 C C . LEU A 1 85 ? -7.734 5.360 -10.312 1.00 93.06 85 LEU A C 1
ATOM 604 O O . LEU A 1 85 ? -8.940 5.148 -10.426 1.00 93.06 85 LEU A O 1
ATOM 608 N N . VAL A 1 86 ? -6.891 4.428 -9.861 1.00 88.56 86 VAL A N 1
ATOM 609 C CA . VAL A 1 86 ? -7.338 3.071 -9.505 1.00 88.56 86 VAL A CA 1
ATOM 610 C C . VAL A 1 86 ? -6.996 2.735 -8.064 1.00 88.56 86 VAL A C 1
ATOM 612 O O . VAL A 1 86 ? -7.893 2.416 -7.285 1.00 88.56 86 VAL A O 1
ATOM 615 N N . VAL A 1 87 ? -5.723 2.826 -7.674 1.00 85.25 87 VAL A N 1
ATOM 616 C CA . VAL A 1 87 ? -5.283 2.368 -6.345 1.00 85.25 87 VAL A CA 1
ATOM 617 C C . VAL A 1 87 ? -5.871 3.235 -5.235 1.00 85.25 87 VAL A C 1
ATOM 619 O O . VAL A 1 87 ? -6.457 2.704 -4.292 1.00 85.25 87 VAL A O 1
ATOM 622 N N . VAL A 1 88 ? -5.759 4.559 -5.352 1.00 89.38 88 VAL A N 1
ATOM 623 C CA . VAL A 1 88 ? -6.292 5.515 -4.372 1.00 89.38 88 VAL A CA 1
ATOM 624 C C . VAL A 1 88 ? -7.810 5.368 -4.191 1.00 89.38 88 VAL A C 1
ATOM 626 O O . VAL A 1 88 ? -8.240 5.164 -3.050 1.00 89.38 88 VAL A O 1
ATOM 629 N N . PRO A 1 89 ? -8.649 5.412 -5.248 1.00 87.69 89 PRO A N 1
ATOM 630 C CA . PRO A 1 89 ? -10.092 5.275 -5.075 1.00 87.69 89 PRO A CA 1
ATOM 631 C C . PRO A 1 89 ? -10.494 3.892 -4.563 1.00 87.69 89 PRO A C 1
ATOM 633 O O . PRO A 1 89 ? -11.395 3.800 -3.729 1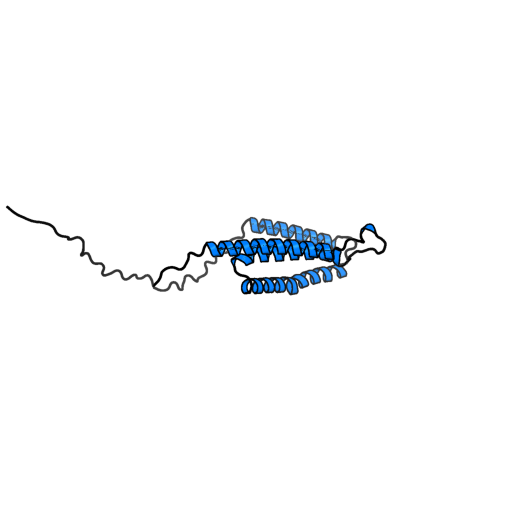.00 87.69 89 PRO A O 1
ATOM 636 N N . LEU A 1 90 ? -9.811 2.820 -4.977 1.00 87.00 90 LEU A N 1
ATOM 637 C CA . LEU A 1 90 ? -10.081 1.480 -4.458 1.00 87.00 90 LEU A CA 1
ATOM 638 C C . LEU A 1 90 ? -9.737 1.378 -2.967 1.00 87.00 90 LEU A C 1
ATOM 640 O O . LEU A 1 90 ? -10.535 0.866 -2.183 1.00 87.00 90 LEU A O 1
ATOM 644 N N . ALA A 1 91 ? -8.590 1.916 -2.547 1.00 87.50 91 ALA A N 1
ATOM 645 C CA . ALA A 1 91 ? -8.198 1.962 -1.142 1.00 87.50 91 ALA A CA 1
ATOM 646 C C . ALA A 1 91 ? -9.189 2.784 -0.303 1.00 87.50 91 ALA A C 1
ATOM 648 O O . ALA A 1 91 ? -9.569 2.365 0.795 1.00 87.50 91 ALA A O 1
ATOM 649 N N . ALA A 1 92 ? -9.660 3.918 -0.830 1.00 87.75 92 ALA A N 1
ATOM 650 C CA . ALA A 1 92 ? -10.689 4.730 -0.192 1.00 87.75 92 ALA A CA 1
ATOM 651 C C . ALA A 1 92 ? -12.021 3.970 -0.072 1.00 87.75 92 ALA A C 1
ATOM 653 O O . ALA A 1 92 ? -12.626 3.966 1.002 1.00 87.75 92 ALA A O 1
ATOM 654 N N . ALA A 1 93 ? -12.449 3.275 -1.130 1.00 89.69 93 ALA A N 1
ATOM 655 C CA . ALA A 1 93 ? -13.663 2.465 -1.134 1.00 89.69 93 ALA A CA 1
ATOM 656 C C . ALA A 1 93 ? -13.582 1.307 -0.128 1.00 89.69 93 ALA A C 1
ATOM 658 O O . ALA A 1 93 ? -14.508 1.121 0.659 1.00 89.69 93 ALA A O 1
ATOM 659 N N . ILE A 1 94 ? -12.461 0.581 -0.085 1.00 87.31 94 ILE A N 1
ATOM 660 C CA . ILE A 1 94 ? -12.210 -0.488 0.893 1.00 87.31 94 ILE A CA 1
ATOM 661 C C . ILE A 1 94 ? -12.215 0.076 2.317 1.00 87.31 94 ILE A C 1
ATOM 663 O O . ILE A 1 94 ? -12.824 -0.510 3.210 1.00 87.31 94 ILE A O 1
ATOM 667 N N . GLY A 1 95 ? -11.579 1.229 2.538 1.00 85.56 95 GLY A N 1
ATOM 668 C CA . GLY A 1 95 ? -11.576 1.899 3.836 1.00 85.56 95 GLY A CA 1
ATOM 669 C C . GLY A 1 95 ? -12.977 2.319 4.283 1.00 85.56 95 GLY A C 1
ATOM 670 O O . GLY A 1 95 ? -13.358 2.091 5.431 1.00 85.56 95 GLY A O 1
ATOM 671 N N . LEU A 1 96 ? -13.768 2.893 3.375 1.00 89.69 96 LEU A N 1
ATOM 672 C CA . LEU A 1 96 ? -15.146 3.302 3.641 1.00 89.69 96 LEU A CA 1
ATOM 673 C C . LEU A 1 96 ? -16.047 2.097 3.922 1.00 89.69 96 LEU A C 1
ATOM 675 O O . LEU A 1 96 ? -16.805 2.102 4.893 1.00 89.69 96 LEU A O 1
ATOM 679 N N . LEU A 1 97 ? -15.956 1.063 3.087 1.00 89.12 97 LEU A N 1
ATOM 680 C CA . LEU A 1 97 ? -16.758 -0.146 3.210 1.00 89.12 97 LEU A CA 1
ATOM 681 C C . LEU A 1 97 ? -16.388 -0.914 4.479 1.00 89.12 97 LEU A C 1
ATOM 683 O O . LEU A 1 97 ? -17.264 -1.321 5.234 1.00 89.12 97 LEU A O 1
ATOM 687 N N . GLY A 1 98 ? -15.097 -1.021 4.778 1.00 87.19 98 GLY A N 1
ATOM 688 C CA . GLY A 1 98 ? -14.605 -1.646 5.995 1.00 87.19 98 GLY A CA 1
ATOM 689 C C . GLY A 1 98 ? -15.087 -0.946 7.263 1.00 87.19 98 GLY A C 1
ATOM 690 O O . GLY A 1 98 ? -15.574 -1.612 8.170 1.00 87.19 98 GLY A O 1
ATOM 691 N N . ARG A 1 99 ? -15.080 0.395 7.300 1.00 86.50 99 ARG A N 1
ATOM 692 C CA . ARG A 1 99 ? -15.656 1.160 8.426 1.00 86.50 99 ARG A CA 1
ATOM 693 C C . ARG A 1 99 ? -17.166 0.968 8.589 1.00 86.50 99 ARG A C 1
ATOM 695 O O . ARG A 1 99 ? -17.667 1.165 9.691 1.00 86.50 99 ARG A O 1
ATOM 702 N N . ARG A 1 100 ? -17.891 0.629 7.516 1.00 88.38 100 ARG A N 1
ATOM 703 C CA . ARG A 1 100 ? -19.340 0.363 7.557 1.00 88.38 100 ARG A CA 1
ATOM 704 C C . ARG A 1 100 ? -19.676 -1.079 7.932 1.00 88.38 100 ARG A C 1
ATOM 706 O O . ARG A 1 100 ? -20.680 -1.298 8.597 1.00 88.38 100 ARG A O 1
ATOM 713 N N . LEU A 1 101 ? -18.875 -2.046 7.487 1.00 89.62 101 LEU A N 1
ATOM 714 C CA . LEU A 1 101 ? -19.171 -3.474 7.637 1.00 89.62 101 LEU A CA 1
ATOM 715 C C . LEU A 1 101 ? -18.516 -4.112 8.867 1.00 89.62 101 LEU A C 1
ATOM 717 O O . LEU A 1 101 ? -19.022 -5.108 9.377 1.00 89.62 101 LEU A O 1
ATOM 721 N N . ILE A 1 102 ? -17.383 -3.580 9.328 1.00 87.81 102 ILE A N 1
ATOM 722 C CA . ILE A 1 102 ? -16.569 -4.207 10.372 1.00 87.81 102 ILE A CA 1
ATOM 723 C C . ILE A 1 102 ? -16.727 -3.426 11.681 1.00 87.81 102 ILE A C 1
ATOM 725 O O . ILE A 1 102 ? -16.568 -2.202 11.683 1.00 87.81 102 ILE A O 1
ATOM 729 N N . PRO A 1 103 ? -16.989 -4.104 12.816 1.00 87.38 103 PRO A N 1
ATOM 730 C CA . PRO A 1 103 ? -17.033 -3.449 14.117 1.00 87.38 103 PRO A CA 1
ATOM 731 C C . PRO A 1 103 ? -15.729 -2.686 14.420 1.00 87.38 103 PRO A C 1
ATOM 733 O O . PRO A 1 103 ? -14.647 -3.218 14.147 1.00 87.38 103 PRO A O 1
ATOM 736 N N . PRO A 1 104 ? -15.790 -1.500 15.060 1.00 87.69 104 PRO A N 1
ATOM 737 C CA . PRO A 1 104 ? -14.609 -0.694 15.380 1.00 87.69 104 PRO A CA 1
ATOM 738 C C . PRO A 1 104 ? -13.422 -1.457 16.002 1.00 87.69 104 PRO A C 1
ATOM 740 O O . PRO A 1 104 ? -12.303 -1.248 15.530 1.00 87.69 104 PRO A O 1
ATOM 743 N N . PRO A 1 105 ? -13.603 -2.382 16.973 1.00 86.88 105 PRO A N 1
ATOM 744 C CA . PRO A 1 105 ? -12.473 -3.095 17.582 1.00 86.88 105 PRO A CA 1
ATOM 745 C C . PRO A 1 105 ? -11.782 -4.104 16.649 1.00 86.88 105 PRO A C 1
ATOM 747 O O . PRO A 1 105 ? -10.651 -4.511 16.914 1.00 86.88 105 PRO A O 1
ATOM 750 N N . ALA A 1 106 ? -12.425 -4.517 15.555 1.00 87.75 106 ALA A N 1
ATOM 751 C CA . ALA A 1 106 ? -11.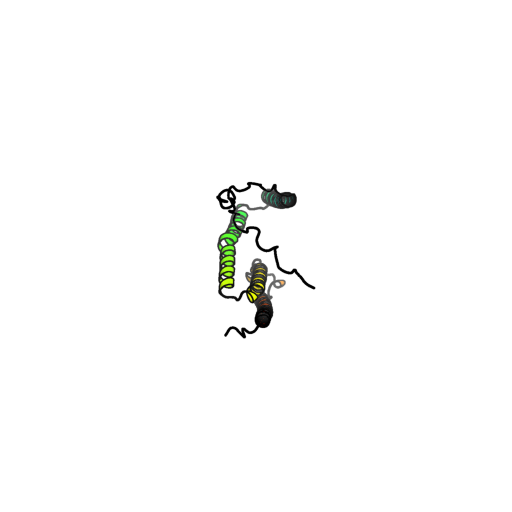849 -5.441 14.578 1.00 87.75 106 ALA A CA 1
ATOM 752 C C . ALA A 1 106 ? -11.305 -4.737 13.326 1.00 87.75 106 ALA A C 1
ATOM 754 O O . ALA A 1 106 ? -10.644 -5.368 12.504 1.00 87.75 106 ALA A O 1
ATOM 755 N N . TRP A 1 107 ? -11.530 -3.430 13.173 1.00 90.12 107 TRP A N 1
ATOM 756 C CA . TRP A 1 107 ? -11.061 -2.696 12.000 1.00 90.12 107 TRP A CA 1
ATOM 757 C C . TRP A 1 107 ? -9.528 -2.557 11.910 1.00 90.12 107 TRP A C 1
ATOM 759 O O . TRP A 1 107 ? -8.985 -2.803 10.829 1.00 90.12 107 TRP A O 1
ATOM 769 N N . PRO A 1 108 ? -8.787 -2.234 12.993 1.00 90.00 108 PRO A N 1
ATOM 770 C CA . PRO A 1 108 ? -7.326 -2.148 12.938 1.00 90.00 108 PRO A CA 1
ATOM 771 C C . PRO A 1 108 ? -6.618 -3.417 12.422 1.00 90.00 108 PRO A C 1
ATOM 773 O O . PRO A 1 108 ? -5.807 -3.284 11.500 1.00 90.00 108 PRO A O 1
ATOM 776 N N . PRO A 1 109 ? -6.914 -4.641 12.918 1.00 88.62 109 PRO A N 1
ATOM 777 C CA . PRO A 1 109 ? -6.261 -5.843 12.403 1.00 88.62 109 PRO A CA 1
ATOM 778 C C . PRO A 1 109 ? -6.636 -6.133 10.944 1.00 88.62 109 PRO A C 1
ATOM 780 O O . PRO A 1 109 ? -5.773 -6.554 10.177 1.00 88.62 109 PRO A O 1
ATOM 783 N N . VAL A 1 110 ? -7.875 -5.853 10.520 1.00 89.62 110 VAL A N 1
ATOM 784 C CA . VAL A 1 110 ? -8.279 -6.019 9.111 1.00 89.62 110 VAL A CA 1
ATOM 785 C C . VAL A 1 110 ? -7.533 -5.051 8.196 1.00 89.62 110 VAL A C 1
ATOM 787 O O . VAL A 1 110 ? -7.052 -5.447 7.137 1.00 89.62 110 VAL A O 1
ATOM 790 N N . ARG A 1 111 ? -7.359 -3.792 8.613 1.00 90.19 111 ARG A N 1
ATOM 791 C CA . ARG A 1 111 ? -6.572 -2.811 7.854 1.00 90.19 111 ARG A CA 1
ATOM 792 C C . ARG A 1 111 ? -5.119 -3.262 7.678 1.00 90.19 111 ARG A C 1
ATOM 794 O O . ARG A 1 111 ? -4.571 -3.113 6.588 1.00 90.19 111 ARG A O 1
ATOM 801 N N . ALA A 1 112 ? -4.511 -3.832 8.719 1.00 90.06 112 ALA A N 1
ATOM 802 C CA . ALA A 1 112 ? -3.164 -4.394 8.634 1.00 90.06 112 ALA A CA 1
ATOM 803 C C . ALA A 1 112 ? -3.098 -5.589 7.664 1.00 90.06 112 ALA A C 1
ATOM 805 O O . ALA A 1 112 ? -2.184 -5.659 6.845 1.00 90.06 112 ALA A O 1
ATOM 806 N N . ALA A 1 113 ? -4.094 -6.479 7.699 1.00 89.81 113 ALA A N 1
ATOM 807 C CA . ALA A 1 113 ? -4.204 -7.630 6.797 1.00 89.81 113 ALA A CA 1
ATOM 808 C C . ALA A 1 113 ? -4.294 -7.223 5.323 1.00 89.81 113 ALA A C 1
ATOM 810 O O . ALA A 1 113 ? -3.632 -7.805 4.462 1.00 89.81 113 ALA A O 1
ATOM 811 N N . LEU A 1 114 ? -5.103 -6.197 5.044 1.00 91.44 114 LEU A N 1
ATOM 812 C CA . LEU A 1 114 ? -5.269 -5.626 3.711 1.00 91.44 114 LEU A CA 1
ATOM 813 C C . LEU A 1 114 ? -3.954 -5.038 3.196 1.00 91.44 114 LEU A C 1
ATOM 815 O O . LEU A 1 114 ? -3.566 -5.324 2.067 1.00 91.44 114 LEU A O 1
ATOM 819 N N . LEU A 1 115 ? -3.241 -4.275 4.032 1.00 91.81 115 LEU A N 1
ATOM 820 C CA . LEU A 1 115 ? -1.929 -3.720 3.685 1.00 91.81 115 LEU A CA 1
ATOM 821 C C . LEU A 1 115 ? -0.900 -4.824 3.419 1.00 91.81 115 LEU A C 1
ATOM 823 O O . LEU A 1 115 ? -0.227 -4.791 2.394 1.00 91.81 115 LEU A O 1
ATOM 827 N N . ALA A 1 116 ? -0.812 -5.826 4.296 1.00 92.44 116 ALA A N 1
ATOM 828 C CA . ALA A 1 116 ? 0.090 -6.960 4.114 1.00 92.44 116 ALA A CA 1
ATOM 829 C C . ALA A 1 116 ? -0.217 -7.732 2.820 1.00 92.44 116 ALA A C 1
ATOM 831 O O . ALA A 1 116 ? 0.693 -8.031 2.049 1.00 92.44 116 ALA A O 1
ATOM 832 N N . SER A 1 117 ? -1.497 -7.992 2.541 1.00 89.62 117 SER A N 1
ATOM 833 C CA . SER A 1 117 ? -1.935 -8.665 1.311 1.00 89.62 117 SER A CA 1
ATOM 834 C C . SER A 1 117 ? -1.605 -7.844 0.062 1.00 89.62 117 SER A C 1
ATOM 836 O O . SER A 1 117 ? -1.147 -8.404 -0.929 1.00 89.62 117 SER A O 1
ATOM 838 N N . ALA A 1 118 ? -1.789 -6.520 0.110 1.00 89.19 118 ALA A N 1
ATOM 839 C CA . ALA A 1 118 ? -1.451 -5.628 -0.996 1.00 89.19 118 ALA A CA 1
ATOM 840 C C . ALA A 1 118 ? 0.057 -5.628 -1.285 1.00 89.19 118 ALA A C 1
ATOM 842 O O . ALA A 1 118 ? 0.456 -5.758 -2.439 1.00 89.19 118 ALA A O 1
ATOM 843 N N . VAL A 1 119 ? 0.896 -5.552 -0.246 1.00 91.56 119 VAL A N 1
ATOM 844 C CA . VAL A 1 119 ? 2.358 -5.640 -0.390 1.00 91.56 119 VAL A CA 1
ATOM 845 C C . VAL A 1 119 ? 2.752 -6.981 -1.009 1.00 91.56 119 VAL A C 1
ATOM 847 O O . VAL A 1 119 ? 3.476 -7.002 -2.002 1.00 91.56 119 VAL A O 1
ATOM 850 N N . LEU A 1 120 ? 2.232 -8.094 -0.484 1.00 91.44 120 LEU A N 1
ATOM 851 C CA . LEU A 1 120 ? 2.492 -9.423 -1.041 1.00 91.44 120 LEU A CA 1
ATOM 852 C C . LEU A 1 120 ? 2.088 -9.513 -2.516 1.00 91.44 120 LEU A C 1
ATOM 854 O O . LEU A 1 120 ? 2.861 -10.023 -3.322 1.00 91.44 120 LEU A O 1
ATOM 858 N N . ALA A 1 121 ? 0.918 -8.987 -2.880 1.00 88.56 121 ALA A N 1
ATOM 859 C CA . ALA A 1 121 ? 0.439 -8.987 -4.256 1.00 88.56 121 ALA A CA 1
ATOM 860 C C . ALA A 1 121 ? 1.341 -8.163 -5.184 1.00 88.56 121 ALA A C 1
ATOM 862 O O . ALA A 1 121 ? 1.677 -8.640 -6.260 1.00 88.56 121 ALA A O 1
ATOM 863 N N . VAL A 1 122 ? 1.784 -6.970 -4.770 1.00 89.12 122 VAL A N 1
ATOM 864 C CA . VAL A 1 122 ? 2.690 -6.126 -5.571 1.00 89.12 122 VAL A CA 1
ATOM 865 C C . VAL A 1 122 ? 4.019 -6.834 -5.832 1.00 89.12 122 VAL A C 1
ATOM 867 O O . VAL A 1 122 ? 4.490 -6.850 -6.967 1.00 89.12 122 VAL A O 1
ATOM 870 N N . PHE A 1 123 ? 4.606 -7.457 -4.808 1.00 87.25 123 PHE A N 1
ATOM 871 C CA . PHE A 1 123 ? 5.866 -8.186 -4.962 1.00 87.25 123 PHE A CA 1
ATOM 872 C C . PHE A 1 123 ? 5.709 -9.471 -5.771 1.00 87.25 123 PHE A C 1
ATOM 874 O O . PHE A 1 123 ? 6.590 -9.797 -6.557 1.00 87.25 123 PHE A O 1
ATOM 881 N N . ALA A 1 124 ? 4.605 -10.200 -5.597 1.00 85.25 124 ALA A N 1
ATOM 882 C CA . ALA A 1 124 ? 4.361 -11.453 -6.302 1.00 85.25 124 ALA A CA 1
ATOM 883 C C . ALA A 1 124 ? 3.856 -11.253 -7.739 1.00 85.25 124 ALA A C 1
ATOM 885 O O . ALA A 1 124 ? 4.049 -12.142 -8.562 1.00 85.25 124 ALA A O 1
ATOM 886 N N . ALA A 1 125 ? 3.241 -10.109 -8.060 1.00 86.62 125 ALA A N 1
ATOM 887 C CA . ALA A 1 125 ? 2.651 -9.828 -9.368 1.00 86.62 125 ALA A CA 1
ATOM 888 C C . ALA A 1 125 ? 3.590 -10.121 -10.551 1.00 86.62 125 ALA A C 1
ATOM 890 O O . ALA A 1 125 ? 3.168 -10.872 -11.432 1.00 86.62 125 ALA A O 1
ATOM 891 N N . PRO A 1 126 ? 4.848 -9.629 -10.598 1.00 81.38 126 PRO A N 1
ATOM 892 C CA . PRO A 1 126 ? 5.724 -9.926 -11.729 1.00 81.38 126 PRO A CA 1
ATOM 893 C C . PRO A 1 126 ? 6.129 -11.401 -11.816 1.00 81.38 126 PRO A C 1
ATOM 895 O O . PRO A 1 126 ? 6.301 -11.910 -12.920 1.00 81.38 126 PRO A O 1
ATOM 898 N N . LEU A 1 127 ? 6.221 -12.101 -10.680 1.00 81.50 127 LEU A N 1
ATOM 899 C CA . LEU A 1 127 ? 6.560 -13.525 -10.639 1.00 81.50 127 LEU A CA 1
ATOM 900 C C . LEU A 1 127 ? 5.387 -14.396 -11.105 1.00 81.50 127 LEU A C 1
ATOM 902 O O . LEU A 1 127 ? 5.585 -15.370 -11.821 1.00 81.50 127 LEU A O 1
ATOM 906 N N . VAL A 1 128 ? 4.161 -14.039 -10.715 1.00 83.56 128 VAL A N 1
ATOM 907 C CA . VAL A 1 128 ? 2.935 -14.739 -11.131 1.00 83.56 128 VAL A CA 1
ATOM 908 C C . VAL A 1 128 ? 2.618 -14.473 -12.603 1.00 83.56 128 VAL A C 1
ATOM 910 O O . VAL A 1 128 ? 2.159 -15.373 -13.299 1.00 83.56 128 VAL A O 1
ATOM 913 N N . ALA A 1 129 ? 2.877 -13.257 -13.089 1.00 82.06 129 ALA A N 1
ATOM 914 C CA . ALA A 1 129 ? 2.665 -12.877 -14.484 1.00 82.06 129 ALA A CA 1
ATOM 915 C C . ALA A 1 129 ? 3.772 -13.372 -15.440 1.00 82.06 129 ALA A C 1
ATOM 917 O O . ALA A 1 129 ? 3.720 -13.050 -16.625 1.00 82.06 129 ALA A O 1
ATOM 918 N N . ASP A 1 130 ? 4.765 -14.121 -14.938 1.00 74.69 130 ASP A N 1
ATOM 919 C CA . ASP A 1 130 ? 5.932 -14.612 -15.693 1.00 74.69 130 ASP A CA 1
ATOM 920 C C . ASP A 1 130 ? 6.662 -13.492 -16.468 1.00 74.69 130 ASP A C 1
ATOM 922 O O . ASP A 1 130 ? 7.203 -13.685 -17.561 1.00 74.69 130 ASP A O 1
ATOM 926 N N . LEU A 1 131 ? 6.666 -12.274 -15.909 1.00 66.69 131 LEU A N 1
ATOM 927 C CA . LEU A 1 131 ? 7.290 -11.113 -16.538 1.00 66.69 131 LEU A CA 1
ATOM 928 C C . LEU A 1 131 ? 8.815 -11.286 -16.504 1.00 66.69 131 LEU A C 1
ATOM 930 O O . LEU A 1 131 ? 9.462 -11.037 -15.490 1.00 66.69 131 LEU A O 1
ATOM 934 N N . GLY A 1 132 ? 9.386 -11.716 -17.633 1.00 61.62 132 GLY A N 1
ATOM 935 C CA . GLY A 1 132 ? 10.819 -11.999 -17.784 1.00 61.62 132 GLY A CA 1
ATOM 936 C C . GLY A 1 132 ? 11.177 -13.487 -17.865 1.00 61.62 132 GLY A C 1
ATOM 937 O O . GLY A 1 132 ? 12.366 -13.816 -17.913 1.00 61.62 132 GLY A O 1
ATOM 938 N N . GLY A 1 133 ? 10.184 -14.382 -17.917 1.00 64.00 133 GLY A N 1
ATOM 939 C CA . GLY A 1 133 ? 10.390 -15.809 -18.142 1.00 64.00 133 GLY A CA 1
ATOM 940 C C . GLY A 1 133 ? 11.046 -16.081 -19.496 1.00 64.00 133 GLY A C 1
ATOM 941 O O . GLY A 1 133 ? 10.475 -15.807 -20.551 1.00 64.00 133 GLY A O 1
ATOM 942 N N . ARG A 1 134 ? 12.262 -16.641 -19.489 1.00 59.69 134 ARG A N 1
ATOM 943 C CA . ARG A 1 134 ? 12.877 -17.201 -20.702 1.00 59.69 134 ARG A CA 1
ATOM 944 C C . ARG A 1 134 ? 12.418 -18.654 -20.850 1.00 59.69 134 ARG A C 1
ATOM 946 O O . ARG A 1 134 ? 12.570 -19.403 -19.882 1.00 59.69 134 ARG A O 1
ATOM 953 N N . PRO A 1 135 ? 11.891 -19.073 -22.018 1.00 61.59 135 PRO A N 1
ATOM 954 C CA . PRO A 1 135 ? 11.482 -20.461 -22.252 1.00 61.59 135 PRO A CA 1
ATOM 955 C C . PRO A 1 135 ? 12.611 -21.463 -21.974 1.00 61.59 135 PRO A C 1
ATOM 957 O O . PRO A 1 135 ? 12.350 -22.566 -21.508 1.00 61.59 135 PRO A O 1
ATOM 960 N N . ASP A 1 136 ? 13.856 -21.026 -22.176 1.00 65.38 136 ASP A N 1
ATOM 961 C CA . ASP A 1 136 ? 15.056 -21.867 -22.157 1.00 65.38 136 ASP A CA 1
ATOM 962 C C . ASP A 1 136 ? 15.752 -21.930 -20.781 1.00 65.38 136 ASP A C 1
ATOM 964 O O . ASP A 1 136 ? 16.851 -22.469 -20.668 1.00 65.38 136 ASP A O 1
ATOM 968 N N . ASN A 1 137 ? 15.161 -21.349 -19.727 1.00 59.19 137 ASN A N 1
ATOM 969 C CA . ASN A 1 137 ? 15.756 -21.323 -18.387 1.00 59.19 137 ASN A CA 1
ATOM 970 C C . ASN A 1 137 ? 14.928 -22.130 -17.373 1.00 59.19 137 ASN A C 1
ATOM 972 O O . ASN A 1 137 ? 14.147 -21.575 -16.597 1.00 59.19 137 ASN A O 1
ATOM 976 N N . GLU A 1 138 ? 15.140 -23.449 -17.357 1.00 56.75 138 GLU A N 1
ATOM 977 C CA . GLU A 1 138 ? 14.463 -24.397 -16.454 1.00 56.75 138 GLU A CA 1
ATOM 978 C C . GLU A 1 138 ? 14.664 -24.076 -14.961 1.00 56.75 138 GLU A C 1
ATOM 980 O O . GLU A 1 138 ? 13.810 -24.404 -14.140 1.00 56.75 138 GLU A O 1
ATOM 985 N N . SER A 1 139 ? 15.732 -23.358 -14.589 1.00 60.25 139 SER A N 1
ATOM 986 C CA . SER A 1 139 ? 15.986 -22.973 -13.189 1.00 60.25 139 SER A CA 1
ATOM 987 C C . SER A 1 139 ? 14.940 -22.010 -12.602 1.00 60.25 139 SER A C 1
ATOM 989 O O . SER A 1 139 ? 14.776 -21.961 -11.383 1.00 60.25 139 SER A O 1
ATOM 991 N N . LEU A 1 140 ? 14.202 -21.278 -13.450 1.00 53.12 140 LEU A N 1
ATOM 992 C CA . LEU A 1 140 ? 13.117 -20.371 -13.045 1.00 53.12 140 LEU A CA 1
ATOM 993 C C . LEU A 1 140 ? 11.721 -21.013 -13.143 1.00 53.12 140 LEU A C 1
ATOM 995 O O . LEU A 1 140 ? 10.733 -20.390 -12.762 1.00 53.12 140 LEU A O 1
ATOM 999 N N . ARG A 1 141 ? 11.617 -22.258 -13.625 1.00 59.88 141 ARG A N 1
ATOM 1000 C CA . ARG A 1 141 ? 10.344 -22.928 -13.927 1.00 59.88 141 ARG A CA 1
ATOM 1001 C C . ARG A 1 141 ? 10.297 -24.290 -13.215 1.00 59.88 141 ARG A C 1
ATOM 1003 O O . ARG A 1 141 ? 10.701 -25.288 -13.802 1.00 59.88 141 ARG A O 1
ATOM 1010 N N . PRO A 1 142 ? 9.881 -24.337 -11.926 1.00 60.75 142 PRO A N 1
ATOM 1011 C CA . PRO A 1 142 ? 8.579 -24.947 -11.596 1.00 60.75 142 PRO A CA 1
ATOM 1012 C C . PRO A 1 142 ? 7.928 -24.414 -10.293 1.00 60.75 142 PRO A C 1
ATOM 1014 O O . PRO A 1 142 ? 7.194 -25.142 -9.621 1.00 60.75 142 PRO A O 1
ATOM 1017 N N . ARG A 1 143 ? 8.219 -23.184 -9.847 1.00 64.94 143 ARG A N 1
ATOM 1018 C CA . ARG A 1 143 ? 7.592 -22.658 -8.622 1.00 64.94 143 ARG A CA 1
ATOM 1019 C C . ARG A 1 143 ? 6.240 -22.042 -8.978 1.00 64.94 143 ARG A C 1
ATOM 1021 O O . ARG A 1 143 ? 6.185 -21.000 -9.619 1.00 64.94 143 ARG A O 1
ATOM 1028 N N . ASP A 1 144 ? 5.152 -22.663 -8.532 1.00 78.62 144 ASP A N 1
ATOM 1029 C CA . ASP A 1 144 ? 3.820 -22.055 -8.590 1.00 78.62 144 ASP A CA 1
ATOM 1030 C C . ASP A 1 144 ? 3.754 -20.882 -7.594 1.00 78.62 144 ASP A C 1
ATOM 1032 O O . ASP A 1 144 ? 3.369 -21.029 -6.429 1.00 78.62 144 ASP A O 1
ATOM 1036 N N . TYR A 1 145 ? 4.192 -19.703 -8.040 1.00 80.12 145 TYR A N 1
ATOM 1037 C CA . TYR A 1 145 ? 4.145 -18.468 -7.258 1.00 80.12 145 TYR A CA 1
ATOM 1038 C C . TYR A 1 145 ? 2.711 -18.063 -6.897 1.00 80.12 145 TYR A C 1
ATOM 1040 O O . TYR A 1 145 ? 2.513 -17.409 -5.872 1.00 80.12 145 TYR A O 1
ATOM 1048 N N . GLY A 1 146 ? 1.713 -18.501 -7.675 1.00 84.19 146 GLY A N 1
ATOM 1049 C CA . GLY A 1 146 ? 0.299 -18.302 -7.369 1.00 84.19 146 GLY A CA 1
ATOM 1050 C C . GLY A 1 146 ? -0.101 -19.036 -6.092 1.00 84.19 146 GLY A C 1
ATOM 1051 O O . GLY A 1 146 ? -0.657 -18.427 -5.177 1.00 84.19 146 GLY A O 1
ATOM 1052 N N . SER A 1 147 ? 0.270 -20.313 -5.976 1.00 85.75 147 SER A N 1
ATOM 1053 C CA . SER A 1 147 ? 0.042 -21.113 -4.765 1.00 85.75 147 SER A CA 1
ATOM 1054 C C . SER A 1 147 ? 0.752 -20.533 -3.535 1.00 85.75 147 SER A C 1
ATOM 1056 O O . SER A 1 147 ? 0.177 -20.482 -2.444 1.00 85.75 147 SER A O 1
ATOM 1058 N N . GLY A 1 148 ? 1.980 -20.028 -3.708 1.00 86.00 148 GLY A N 1
ATOM 1059 C CA . GLY A 1 148 ? 2.754 -19.398 -2.638 1.00 86.00 148 GLY A CA 1
ATOM 1060 C C . GLY A 1 148 ? 2.113 -18.102 -2.142 1.00 86.00 148 GLY A C 1
ATOM 1061 O O . GLY A 1 148 ? 1.963 -17.913 -0.933 1.00 86.00 148 GLY A O 1
ATOM 1062 N N . LEU A 1 149 ? 1.676 -17.244 -3.069 1.00 88.44 149 LEU A N 1
ATOM 1063 C CA . LEU A 1 149 ? 0.955 -16.013 -2.754 1.00 88.44 149 LEU A CA 1
ATOM 1064 C C . LEU A 1 149 ? -0.366 -16.315 -2.041 1.00 88.44 149 LEU A C 1
ATOM 1066 O O . LEU A 1 149 ? -0.642 -15.726 -0.997 1.00 88.44 149 LEU A O 1
ATOM 1070 N N . LEU A 1 150 ? -1.156 -17.257 -2.566 1.00 90.69 150 LEU A N 1
ATOM 1071 C CA . LEU A 1 150 ? -2.425 -17.655 -1.960 1.00 90.69 150 LEU A CA 1
ATOM 1072 C C . LEU A 1 150 ? -2.214 -18.164 -0.532 1.00 90.69 150 LEU A C 1
ATOM 1074 O O . LEU A 1 150 ? -2.919 -17.741 0.381 1.00 90.69 150 LEU A O 1
ATOM 1078 N N . THR A 1 151 ? -1.206 -19.012 -0.325 1.00 92.00 151 THR A N 1
ATOM 1079 C CA . THR A 1 151 ? -0.850 -19.532 1.002 1.00 92.00 151 THR A CA 1
ATOM 1080 C C . THR A 1 151 ? -0.491 -18.398 1.961 1.00 92.00 151 THR A C 1
ATOM 1082 O O . THR A 1 151 ? -1.004 -18.354 3.078 1.00 92.00 151 THR A O 1
ATOM 1085 N N . ALA A 1 152 ? 0.340 -17.445 1.528 1.00 90.50 152 ALA A N 1
ATOM 1086 C CA . ALA A 1 152 ? 0.724 -16.302 2.353 1.00 90.50 152 ALA A CA 1
ATOM 1087 C C . ALA A 1 152 ? -0.488 -15.434 2.733 1.00 90.50 152 ALA A C 1
ATOM 1089 O O . ALA A 1 152 ? -0.646 -15.075 3.900 1.00 90.50 152 ALA A O 1
ATOM 1090 N N . VAL A 1 153 ? -1.381 -15.153 1.779 1.00 91.88 153 VAL A N 1
ATOM 1091 C CA . VAL A 1 153 ? -2.624 -14.408 2.026 1.00 91.88 153 VAL A CA 1
ATOM 1092 C C . VAL A 1 153 ? -3.516 -15.159 3.017 1.00 91.88 153 VAL A C 1
ATOM 1094 O O . VAL A 1 153 ? -3.980 -14.563 3.986 1.00 91.88 153 VAL A O 1
ATOM 1097 N N . VAL A 1 154 ? -3.708 -16.469 2.846 1.00 93.69 154 VAL A N 1
ATOM 1098 C CA . VAL A 1 154 ? -4.494 -17.296 3.778 1.00 93.69 154 VAL A CA 1
ATOM 1099 C C . VAL A 1 154 ? -3.928 -17.228 5.197 1.00 93.69 154 VAL A C 1
ATOM 1101 O O . VAL A 1 154 ? -4.691 -17.033 6.142 1.00 93.69 154 VAL A O 1
ATOM 1104 N N . VAL A 1 155 ? -2.606 -17.326 5.359 1.00 95.06 155 VAL A N 1
ATOM 1105 C CA . VAL A 1 155 ? -1.949 -17.212 6.672 1.00 95.06 155 VAL A CA 1
ATOM 1106 C C . VAL A 1 155 ? -2.189 -15.837 7.296 1.00 95.06 155 VAL A C 1
ATOM 1108 O O . VAL A 1 155 ? -2.564 -15.758 8.466 1.00 95.06 155 VAL A O 1
ATOM 1111 N N . VAL A 1 156 ? -2.032 -14.756 6.522 1.00 94.12 156 VAL A N 1
ATOM 1112 C CA . VAL A 1 156 ? -2.300 -13.386 6.990 1.00 94.12 156 VAL A CA 1
ATOM 1113 C C . VAL A 1 156 ? -3.736 -13.266 7.500 1.00 94.12 156 VAL A C 1
ATOM 1115 O O . VAL A 1 156 ? -3.947 -12.835 8.632 1.00 94.12 156 VAL A O 1
ATOM 1118 N N . TRP A 1 157 ? -4.721 -13.709 6.717 1.00 94.12 157 TRP A N 1
ATOM 1119 C CA . TRP A 1 157 ? -6.129 -13.615 7.104 1.00 94.12 157 TRP A CA 1
ATOM 1120 C C . TRP A 1 157 ? -6.496 -14.528 8.277 1.00 94.12 157 TRP A C 1
ATOM 1122 O O . TRP A 1 157 ? -7.305 -14.129 9.114 1.00 94.12 157 TRP A O 1
ATOM 1132 N N . ALA A 1 158 ? -5.878 -15.705 8.401 1.00 92.56 158 ALA A N 1
ATOM 1133 C CA . ALA A 1 158 ? -6.059 -16.571 9.565 1.00 92.56 158 ALA A CA 1
ATOM 1134 C C . ALA A 1 158 ? -5.604 -15.875 10.862 1.00 92.56 158 ALA A C 1
ATOM 1136 O O . ALA A 1 158 ? -6.335 -15.874 11.855 1.00 92.56 158 ALA A O 1
ATOM 1137 N N . ILE A 1 159 ? -4.441 -15.214 10.836 1.00 93.06 159 ILE A N 1
ATOM 1138 C CA . ILE A 1 159 ? -3.936 -14.418 11.966 1.00 93.06 159 ILE A CA 1
ATOM 1139 C C . ILE A 1 159 ? -4.884 -13.250 12.259 1.00 93.06 159 ILE A C 1
ATOM 1141 O O . ILE A 1 159 ? -5.248 -13.013 13.410 1.00 93.06 159 ILE A O 1
ATOM 1145 N N . THR A 1 160 ? -5.332 -12.537 11.227 1.00 93.06 160 THR A N 1
ATOM 1146 C CA . THR A 1 160 ? -6.272 -11.418 11.367 1.00 93.06 160 THR A CA 1
ATOM 1147 C C . THR A 1 160 ? -7.586 -11.833 12.011 1.00 93.06 160 THR A C 1
ATOM 1149 O O . THR A 1 160 ? -8.069 -11.123 12.890 1.00 93.06 160 THR A O 1
ATOM 1152 N N . LEU A 1 161 ? -8.154 -12.973 11.610 1.00 90.44 161 LEU A N 1
ATOM 1153 C CA . LEU A 1 161 ? -9.370 -13.513 12.215 1.00 90.44 161 LEU A CA 1
ATOM 1154 C C . LEU A 1 161 ? -9.147 -13.834 13.695 1.00 90.44 161 LEU A C 1
ATOM 1156 O O . LEU A 1 161 ? -9.960 -13.433 14.525 1.00 90.44 161 LEU A O 1
ATOM 1160 N N . ALA A 1 162 ? -8.030 -14.480 14.040 1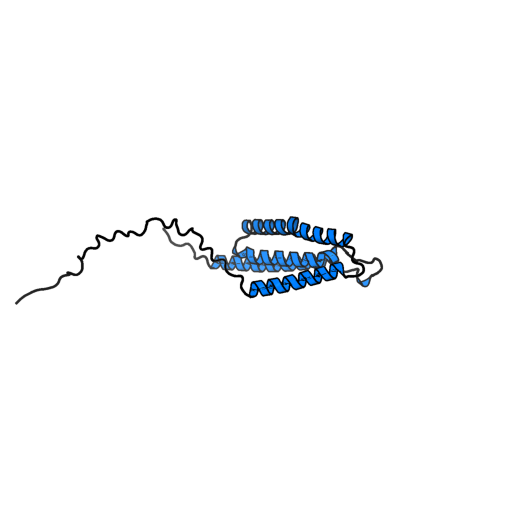.00 90.44 162 ALA A N 1
ATOM 1161 C CA . ALA A 1 162 ? -7.698 -14.789 15.429 1.00 90.44 162 ALA A CA 1
ATOM 1162 C C . ALA A 1 162 ? -7.581 -13.518 16.291 1.00 90.44 162 ALA A C 1
ATOM 1164 O O . ALA A 1 162 ? -8.197 -13.431 17.356 1.00 90.44 162 ALA A O 1
ATOM 1165 N N . VAL A 1 163 ? -6.858 -12.502 15.808 1.00 90.62 163 VAL A N 1
ATOM 1166 C CA . VAL A 1 163 ? -6.714 -11.217 16.512 1.00 90.62 163 VAL A CA 1
ATOM 1167 C C . VAL A 1 163 ? -8.051 -10.481 16.595 1.00 90.62 163 VAL A C 1
ATOM 1169 O O . VAL A 1 163 ? -8.406 -9.992 17.662 1.00 90.62 163 VAL A O 1
ATOM 1172 N N . GLY A 1 164 ? -8.821 -10.425 15.507 1.00 89.19 164 GLY A N 1
ATOM 1173 C CA . GLY A 1 164 ? -10.120 -9.751 15.474 1.00 89.19 164 GLY A CA 1
ATOM 1174 C C . GLY A 1 164 ? -11.141 -10.375 16.429 1.00 89.19 164 GLY A C 1
ATOM 1175 O O . GLY A 1 164 ? -11.860 -9.658 17.123 1.00 89.19 164 GLY A O 1
ATOM 1176 N N . VAL A 1 165 ? -11.177 -11.707 16.530 1.00 90.19 165 VAL A N 1
ATOM 1177 C CA . VAL A 1 165 ? -12.015 -12.403 17.519 1.00 90.19 165 VAL A CA 1
ATOM 1178 C C . VAL A 1 165 ? -11.563 -12.067 18.941 1.00 90.19 165 VAL A C 1
ATOM 1180 O O . VAL A 1 165 ? -12.407 -11.787 19.795 1.00 90.19 165 VAL A O 1
ATOM 1183 N N . ALA A 1 166 ? -10.253 -12.035 19.200 1.00 88.44 166 ALA A N 1
ATOM 1184 C CA . ALA A 1 166 ? -9.715 -11.681 20.511 1.00 88.44 166 ALA A CA 1
ATOM 1185 C C . ALA A 1 166 ? -10.050 -10.232 20.914 1.00 88.44 166 ALA A C 1
ATOM 1187 O O . ALA A 1 166 ? -10.476 -10.004 22.049 1.00 88.44 166 ALA A O 1
ATOM 1188 N N . THR A 1 167 ? -9.934 -9.261 19.999 1.00 89.00 167 THR A N 1
ATOM 1189 C CA . THR A 1 167 ? -10.261 -7.854 20.291 1.00 89.00 167 THR A CA 1
ATOM 1190 C C . THR A 1 167 ? -11.755 -7.651 20.528 1.00 89.00 167 THR A C 1
ATOM 1192 O O . THR A 1 167 ? -12.135 -6.940 21.457 1.00 89.00 167 THR A O 1
ATOM 1195 N N . MET A 1 168 ? -12.619 -8.326 19.763 1.00 87.06 168 MET A N 1
ATOM 1196 C CA . MET A 1 168 ? -14.064 -8.309 20.012 1.00 87.06 168 MET A CA 1
ATOM 1197 C C . MET A 1 168 ? -14.433 -8.958 21.352 1.00 87.06 168 MET A C 1
ATOM 1199 O O . MET A 1 168 ? -15.311 -8.463 22.060 1.00 87.06 168 MET A O 1
ATOM 1203 N N . ALA A 1 169 ? -13.787 -10.070 21.710 1.00 87.81 169 ALA A N 1
ATOM 1204 C CA . ALA A 1 169 ? -14.028 -10.746 22.980 1.00 87.81 169 ALA A CA 1
ATOM 1205 C C . ALA A 1 169 ? -13.583 -9.892 24.178 1.00 87.81 169 ALA A C 1
ATOM 1207 O O . ALA A 1 169 ? -14.269 -9.891 25.199 1.00 87.81 169 ALA A O 1
ATOM 1208 N N . ALA A 1 170 ? -12.478 -9.152 24.052 1.00 87.25 170 ALA A N 1
ATOM 1209 C CA . ALA A 1 170 ? -12.020 -8.208 25.068 1.00 87.25 170 ALA A CA 1
ATOM 1210 C C . ALA A 1 170 ? -13.009 -7.042 25.247 1.00 87.25 170 ALA A C 1
ATOM 1212 O O . ALA A 1 170 ? -13.426 -6.774 26.370 1.00 87.25 170 ALA A O 1
ATOM 1213 N N . ASP A 1 171 ? -13.473 -6.420 24.156 1.00 87.38 171 ASP A N 1
ATOM 1214 C CA . ASP A 1 171 ? -14.429 -5.298 24.211 1.00 87.38 171 ASP A CA 1
ATOM 1215 C C . ASP A 1 171 ? -15.746 -5.682 24.910 1.00 87.38 171 ASP A C 1
ATOM 1217 O O . ASP A 1 171 ? -16.279 -4.935 25.731 1.00 87.38 171 ASP A O 1
ATOM 1221 N N . ARG A 1 172 ? -16.244 -6.903 24.668 1.00 84.62 172 ARG A N 1
ATOM 1222 C CA . ARG A 1 172 ? -17.448 -7.425 25.339 1.00 84.62 172 ARG A CA 1
ATOM 1223 C C . ARG A 1 172 ? -17.276 -7.611 26.846 1.00 84.62 172 ARG A C 1
ATOM 1225 O O . ARG A 1 172 ? -18.254 -7.469 27.569 1.00 84.62 172 ARG A O 1
ATOM 1232 N N . ARG A 1 173 ? -16.067 -7.925 27.321 1.00 84.25 173 ARG A N 1
ATOM 1233 C CA . ARG A 1 173 ? -15.775 -8.102 28.757 1.00 84.25 173 ARG A CA 1
ATOM 1234 C C . ARG A 1 173 ? -15.711 -6.774 29.510 1.00 84.25 173 ARG A C 1
ATOM 1236 O O . ARG A 1 173 ? -15.907 -6.767 30.718 1.00 84.25 173 ARG A O 1
ATOM 1243 N N . HIS A 1 174 ? -15.443 -5.671 28.811 1.00 80.81 174 HIS A N 1
ATOM 1244 C CA . HIS A 1 174 ? -15.330 -4.341 29.409 1.00 80.81 174 HIS A CA 1
ATOM 1245 C C . HIS A 1 174 ? -16.657 -3.582 29.506 1.00 80.81 174 HIS A C 1
ATOM 1247 O O . HIS A 1 174 ? -16.701 -2.563 30.188 1.00 80.81 174 HIS A O 1
ATOM 1253 N N . ARG A 1 175 ? -17.739 -4.054 28.869 1.00 77.81 175 ARG A N 1
ATOM 1254 C CA . ARG A 1 175 ? -19.078 -3.478 29.058 1.00 77.81 175 ARG A CA 1
ATOM 1255 C C . ARG A 1 175 ? -19.676 -4.026 30.361 1.00 77.81 175 ARG A C 1
ATOM 1257 O O . ARG A 1 175 ? -19.981 -5.219 30.397 1.00 77.81 175 ARG A O 1
ATOM 1264 N N . PRO A 1 176 ? -19.839 -3.211 31.422 1.00 72.25 176 PRO A N 1
ATOM 1265 C CA . PRO A 1 176 ? -20.500 -3.665 32.638 1.00 72.25 176 PRO A CA 1
ATOM 1266 C C . PRO A 1 176 ? -21.957 -4.037 32.319 1.00 72.25 176 PRO A C 1
ATOM 1268 O O . PRO A 1 176 ? -22.561 -3.411 31.440 1.00 72.25 176 PRO A O 1
ATOM 1271 N N . PRO A 1 177 ? -22.533 -5.045 32.993 1.00 68.81 177 PRO A N 1
ATOM 1272 C CA . PRO A 1 177 ? -23.934 -5.383 32.809 1.00 68.81 177 PRO A CA 1
ATOM 1273 C C . PRO A 1 177 ? -24.799 -4.172 33.169 1.00 68.81 177 PRO A C 1
ATOM 1275 O O . PRO A 1 177 ? -24.647 -3.592 34.240 1.00 68.81 177 PRO A O 1
ATOM 1278 N N . ALA A 1 178 ? -25.700 -3.795 32.262 1.00 68.38 178 ALA A N 1
ATOM 1279 C CA . ALA A 1 178 ? -26.719 -2.779 32.496 1.00 68.38 178 ALA A CA 1
ATOM 1280 C C . ALA A 1 178 ? -27.793 -3.326 33.460 1.00 68.38 178 ALA A C 1
ATOM 1282 O O . ALA A 1 178 ? -28.908 -3.643 33.066 1.00 68.38 178 ALA A O 1
ATOM 1283 N N . HIS A 1 179 ? -27.410 -3.493 34.720 1.00 68.38 179 HIS A N 1
ATOM 1284 C CA . HIS A 1 179 ? -28.264 -3.584 35.901 1.00 68.38 179 HIS A CA 1
ATOM 1285 C C . HIS A 1 179 ? -27.827 -2.362 36.730 1.00 68.38 179 HIS A C 1
ATOM 1287 O O . HIS A 1 179 ? -26.640 -2.239 36.995 1.00 68.38 179 HIS A O 1
ATOM 1293 N N . GLU A 1 180 ? -28.602 -1.341 37.075 1.00 58.28 180 GLU A N 1
ATOM 1294 C CA . GLU A 1 180 ? -30.028 -1.159 37.319 1.00 58.28 180 GLU A CA 1
ATOM 1295 C C . GLU A 1 180 ? -30.368 0.312 37.007 1.00 58.28 180 GLU A C 1
ATOM 1297 O O . GLU A 1 180 ? -29.662 1.222 37.436 1.00 58.28 180 GLU A O 1
ATOM 1302 N N . ALA A 1 181 ? -31.446 0.558 36.269 1.00 54.25 181 ALA A N 1
ATOM 1303 C CA . ALA A 1 181 ? -32.113 1.858 36.228 1.00 54.25 181 ALA A CA 1
ATOM 1304 C C . ALA A 1 181 ? -33.606 1.591 36.027 1.00 54.25 181 ALA A C 1
ATOM 1306 O O . ALA A 1 181 ? -34.147 1.784 34.938 1.00 54.25 181 ALA A O 1
ATOM 1307 N N . VAL A 1 182 ? -34.230 1.032 37.063 1.00 64.12 182 VAL A N 1
ATOM 1308 C CA . VAL A 1 182 ? -35.686 0.973 37.238 1.00 64.12 182 VAL A CA 1
ATOM 1309 C C . VAL A 1 182 ? -35.982 1.345 38.678 1.00 64.12 182 VAL A C 1
ATOM 1311 O O . VAL A 1 182 ? -35.291 0.787 39.558 1.00 64.12 182 VAL A O 1
#

pLDDT: mean 79.02, std 15.21, range [39.28, 97.56]

Radius of gyration: 33.59 Å; chains: 1; bounding box: 59×68×111 Å

=== Feature glossary ===
Each block in this record encodes a different view of the same protein. In brief:

Predicted aligned error. PAE(i, j) answers: if I align the predicted and true structures on residue i, how far off (in Å) do I expect residue j to be? A block-diagonal PAE matrix with low values on the blocks and high values off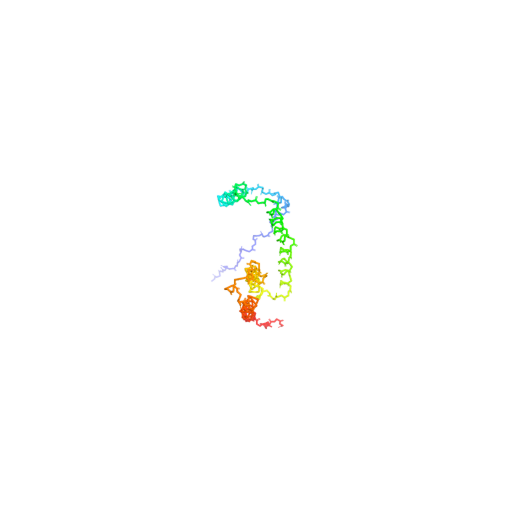-diagonal is the signature of a multi-domain protein with confidently predicted domains but uncertain inter-domain orientation.

Contact-map, Ramachandran, and PAE plots. Plot images: a contact map (which residues are close in 3D, as an N×N binary image), a Ramachandran scatter (backbone torsion angles, revealing secondary-structure composition at a glance), and — for AlphaFold structures — a PAE heatmap (pairwise prediction confidence).

Backbone torsions (φ/ψ). φ (phi) and ψ (psi) are the two rotatable backbone dihedrals per residue: φ is the C(i-1)–N–Cα–C torsion, ψ is the N–Cα–C–N(i+1) torsion, both in degrees on (−180°, 180°]. α-helical residues cluster near (−60°, −45°); β-strand residues near (−120°, +130°). A Ramachandran plot is simply a scatter of (φ, ψ) for every residue.

Foldseek 3Di. A 3Di character summarizes, for each residue, the relative orientation of the Cα frame of its nearest spatial neighbor. Because it encodes fold topology rather than chemistry, 3Di alignments detect remote structural similarity that sequence alignment misses.

Radius of gyration, Cα contacts, bounding box. Three whole-structure scalars: the radius of gyration (RMS distance of Cα from centroid, in Å), the count of Cα–Cα contacts (pairs closer than 8 Å and separated by more than four residues in sequence — i.e. tertiary, not local, contacts), and the bounding-box dimensions. Together they distinguish compact globular folds from extended fibres or disordered chains.

Sequence. Sequence gives the chain of amino acids in standard one-letter code (A=alanine, C=cysteine, …, Y=tyrosine), read N→C. It is the only feature that is directly encoded by the gene; all structural features are derived from the folded form of this sequence.

mmCIF coordinates. Atomic coordinates in PDBx/mmCIF format — the same representation the Protein Data Bank distributes. Each line of the _atom_site loop places one backbone atom in Cartesian space (units: ångströms, origin: arbitrary).

Secondary structure (3-state, P-SEA). Three-state secondary structure (P-SEA) collapses the eight DSSP classes into helix (a), strand (b), and coil (c). P-SEA assigns these from Cα geometry alone — distances and angles — without requiring backbone oxygens, so it works on any Cα trace.

InterPro / GO / CATH / organism. Functional annotations link the protein to curated databases. InterPro entries identify conserved domains and families by matching the sequence against member-database signatures (Pfam, PROSITE, CDD, …). Gene Ontology (GO) terms describe molecular function, biological process, and cellular component in a controlled vocabulary. CATH places the structure in a hierarchical fold classification (Class/Architecture/Topology/Homologous-superfamily). The organism is the source species.

B-factor. B-factor (Debye–Waller factor) reflects atomic displacement in the crystal lattice. It is an experimental observable (units Å²), not a prediction; low values mean the atom is pinned down, high values mean it moves or is heterogeneous across the crystal.

Rendered structure images. Structure images are PyMOL renders from six orthogonal camera directions. Cartoon representation draws helices as coils and strands as arrows; sticks shows the backbone as bonds; surface shows the solvent-excluded envelope. Rainbow coloring maps sequence position to hue (blue→red, N→C); chain coloring assigns a distinct color per polypeptide.

Solvent-accessible surface area. Solvent-accessible surface area (SASA) is the area in Å² traced out by the centre of a 1.4 Å probe sphere (a water molecule) rolled over the protein's van der Waals surface (Shrake–Rupley / Lee–Richards construction). Buried residues have near-zero SASA; fully exposed residues can exceed 200 Å². The total SASA scales roughly with the number of surface residues.

Secondary structure (8-state, DSSP). The SS8 string is DSSP's per-residue secondary-structure call. α-helix (H) means an i→i+4 H-bond ladder; β-strand (E) means the residue participates in a β-sheet; 3₁₀ (G) and π (I) are tighter and wider helices; T/S are turns/bends; '-' is loop.

pLDDT. For AlphaFold models, the B-factor field carries pLDDT — the model's own estimate of local accuracy on a 0–100 scale. Regions with pLDDT<50 should be treated as essentially unmodeled; they often correspond to intrinsically disordered segments.

Nearest PDB structures. Nearest PDB neighbors are the top structural matches found by Foldseek when searching this structure against the entire Protein Data Bank. Each hit reports a TM-score (0 to 1; >0.5 almost always implies the same fold) and an E-value. These are *structural* homologs — they may share no detectable sequence similarity.